Protein AF-A0A7W0EJK8-F1 (afdb_monomer)

Nearest PDB structures (foldseek):
  3qq6-assembly1_A  TM=8.916E-01  e=3.028E-03  Bacillus subtilis
  2czn-assembly1_A  TM=5.827E-01  e=3.445E-04  Pyrococcus furiosus
  8oxy-assembly1_A  TM=5.031E-01  e=5.846E-04  Homo sapiens
  1nug-assembly2_B  TM=5.896E-01  e=1.496E-03  Homo sapiens
  1zz7-assembly1_B-2  TM=3.421E-01  e=1.315E-02  Streptomyces wedmorensis

Solvent-accessible surface area (backbone atoms only — not comparable to full-atom values): 20692 Å² total; per-residue (Å²): 146,78,81,88,84,88,77,85,78,80,80,89,73,80,95,68,72,61,71,34,47,39,31,16,63,48,47,44,50,54,34,55,75,70,70,52,51,52,56,57,54,11,65,72,66,72,53,50,46,64,58,46,50,39,29,35,69,53,75,48,42,65,47,53,31,72,57,47,49,42,48,20,56,76,63,74,49,62,55,75,74,38,40,51,81,77,79,87,76,94,78,91,85,86,81,85,87,87,90,83,87,86,88,87,87,85,83,87,88,84,83,88,83,85,84,90,87,79,90,81,91,86,81,88,78,96,82,87,91,78,69,66,68,60,56,52,52,52,52,51,52,51,49,52,51,50,54,65,70,55,61,77,75,71,79,76,70,77,77,85,55,67,50,38,39,28,50,59,49,66,32,34,31,53,53,38,75,47,64,38,38,37,41,40,40,39,84,52,84,58,73,36,37,39,36,42,38,41,34,51,39,89,67,48,44,78,77,55,42,48,68,62,65,73,43,73,40,83,87,79,28,40,36,29,40,73,51,75,43,56,59,44,60,49,68,43,34,35,37,37,29,40,32,67,92,59,55,82,71,39,75,46,53,47,52,42,36,36,39,37,48,72,94,56,81,47,79,46,66,55,40,71,62,46,55,26,31,28,34,84,40,60,49,58,28,80,88,64,82,48,41,31,54,77,70,35,51,50,53,46,49,73,74,51,56,86,45,77,87,57,88,78,55,61,71,56,54,54,47,22,43,63,32,68,6,48,44,64,38,83,89,76,72,41,78,44,65,34,70,79,83,126

Mean predicted aligned error: 16.76 Å

Secondary structure (DSSP, 8-state):
---------------PPPEEEB-HHHHHHHHHHTT--HHHHHHHHTS-HHHHHHHHTTS--EEEHHHHHHHHHHTTS-GGGTB-----------------------------------------------SHHHHHHHHHHHHHHHHHH-PPPPP-PPP--EEEEEE--SEE-TT-EEEEEEEEEES-SSPEEEEEEEEPPTT-EEEEEESPPSEE-TTT-EEEEEEEE-SSEEEEEEEEEPPTTPPTT-EEE-EEEEEEEESEEEEEE-EE--EEEE-SS-TT-SS-SSS--HHHHHHHHHHHTT-TT----HHHHHHHHTTT-EEEETTTTEEEEPP---

Foldseek 3Di:
DDDDDDDPPPDPDDQFQDKFQFALCLLVVLCVVVVHQLCQLCVQLVHDSVLNVCCNVVVDRMDGVSSLVSSCVSSVHDSVSTGPPDDDDDDDDDDDDDDDDDDDDDDDDDDDDDDDDDDDDDDDDDDDPPDVVVVVVVVVVVVVVVVVVPPPPPPPPPPKDKAWEKDWFQEDAAFAKTKIKIKIATPDQAKKKKKKKKAWAPQKDWDAKVVGFPDQDNVRRITIDIDIDSDRMDMIMTMITHHNPDDFFDKIFMWIWMWIDDPDTDIGTYDYDGIHTHHLEHSLPRVRPQARESVSLVVCCVVCVVVPPDCNPNVVNVLRHSAPGWGQDNVVRDTGRHHDDD

Sequence (342 aa):
MVKTDNTPTTNIASGIVPMAKIDGGEIRKLREAKGLTQLYLATFIGVTTDTVSRWENRRYPAMKMENAEKLAEALEVELDAILDLEQGDDSVVTPQDGEVESLSQGDQDNKSIQPVGSDVLSRSHWRSFMPWLLVISACVAFGGIYLMFIKPVPPVAPPVSVVVERILPKHIPAGQIFPVLIRVSTSQQSSVSLIVRESIPSGCRVLNSEPSFVSADVESGVLKWISRTDKQEAIFAYLVKAPVKSIDGGQLIFSGGVTINQGDQVQVDIIGDDGLVIAPYHWADIDQNNMIDDEEILAVYDRYSVLVQLDFDRDLIDSIWTGDGYMWDKRTERYVVQKYKR

Structure (mmCIF, N/CA/C/O backbone):
data_AF-A0A7W0EJK8-F1
#
_entry.id   AF-A0A7W0EJK8-F1
#
loop_
_atom_site.group_PDB
_atom_site.id
_atom_site.type_symbol
_atom_site.label_atom_id
_atom_site.label_alt_id
_atom_site.label_comp_id
_atom_site.label_asym_id
_atom_site.label_entity_id
_atom_site.label_seq_id
_atom_site.pdbx_PDB_ins_code
_atom_site.Cartn_x
_atom_site.Cartn_y
_atom_site.Cartn_z
_atom_site.occupancy
_atom_site.B_iso_or_equiv
_atom_site.auth_seq_id
_atom_site.auth_comp_id
_atom_site.auth_asym_id
_atom_site.auth_atom_id
_atom_site.pdbx_PDB_model_num
ATOM 1 N N . MET A 1 1 ? 12.566 -49.768 -48.814 1.00 43.69 1 MET A N 1
ATOM 2 C CA . MET A 1 1 ? 12.281 -50.623 -47.643 1.00 43.69 1 MET A CA 1
ATOM 3 C C . MET A 1 1 ? 13.365 -50.390 -46.593 1.00 43.69 1 MET A C 1
ATOM 5 O O . MET A 1 1 ? 14.287 -51.182 -46.489 1.00 43.69 1 MET A O 1
ATOM 9 N N . VAL A 1 2 ? 13.284 -49.272 -45.867 1.00 36.41 2 VAL A N 1
ATOM 10 C CA . VAL A 1 2 ? 14.071 -48.979 -44.652 1.00 36.41 2 VAL A CA 1
ATOM 11 C C . VAL A 1 2 ? 13.119 -48.276 -43.676 1.00 36.41 2 VAL A C 1
ATOM 13 O O . VAL A 1 2 ? 12.145 -47.663 -44.115 1.00 36.41 2 VAL A O 1
ATOM 16 N N . LYS A 1 3 ? 13.338 -48.492 -42.378 1.00 32.97 3 LYS A N 1
ATOM 17 C CA . LYS A 1 3 ? 12.416 -48.201 -41.275 1.00 32.97 3 LYS A CA 1
ATOM 18 C C . LYS A 1 3 ? 12.203 -46.708 -40.995 1.00 32.97 3 LYS A C 1
ATOM 20 O O . LYS A 1 3 ? 13.074 -45.882 -41.233 1.00 32.97 3 LYS A O 1
ATOM 25 N N . THR A 1 4 ? 11.042 -46.438 -40.408 1.00 38.88 4 THR A N 1
ATOM 26 C CA . THR A 1 4 ? 10.725 -45.268 -39.581 1.00 38.88 4 THR A CA 1
ATOM 27 C C . THR A 1 4 ? 11.607 -45.193 -38.336 1.00 38.88 4 THR A C 1
ATOM 29 O O . THR A 1 4 ? 11.781 -46.225 -37.693 1.00 38.88 4 THR A O 1
ATOM 32 N N . ASP A 1 5 ? 11.967 -43.981 -37.919 1.00 29.70 5 ASP A N 1
ATOM 33 C CA . ASP A 1 5 ? 12.105 -43.616 -36.504 1.00 29.70 5 ASP A CA 1
ATOM 34 C C . ASP A 1 5 ? 11.453 -42.239 -36.306 1.00 29.70 5 ASP A C 1
ATOM 36 O O . ASP A 1 5 ? 12.001 -41.205 -36.683 1.00 29.70 5 ASP A O 1
ATOM 40 N N . ASN A 1 6 ? 10.228 -42.240 -35.769 1.00 32.06 6 ASN A N 1
ATOM 41 C CA . ASN A 1 6 ? 9.488 -41.029 -35.419 1.00 32.06 6 ASN A CA 1
ATOM 42 C C . ASN A 1 6 ? 9.717 -40.722 -33.935 1.00 32.06 6 ASN A C 1
ATOM 44 O O . ASN A 1 6 ? 8.913 -41.118 -33.091 1.00 32.06 6 ASN A O 1
ATOM 48 N N . THR A 1 7 ? 10.792 -40.009 -33.612 1.00 29.94 7 THR A N 1
ATOM 49 C CA . THR A 1 7 ? 10.970 -39.427 -32.276 1.00 29.94 7 THR A CA 1
ATOM 50 C C . THR A 1 7 ? 10.193 -38.107 -32.212 1.00 29.94 7 THR A C 1
ATOM 52 O O . THR A 1 7 ? 10.497 -37.204 -32.995 1.00 29.94 7 THR A O 1
ATOM 55 N N . PRO A 1 8 ? 9.189 -37.944 -31.330 1.00 32.84 8 PRO A N 1
ATOM 56 C CA . PRO A 1 8 ? 8.509 -36.666 -31.182 1.00 32.84 8 PRO A CA 1
ATOM 57 C C . PRO A 1 8 ? 9.420 -35.695 -30.423 1.00 32.84 8 PRO A C 1
ATOM 59 O O . PRO A 1 8 ? 9.541 -35.758 -29.202 1.00 32.84 8 PRO A O 1
ATOM 62 N N . THR A 1 9 ? 10.067 -34.783 -31.148 1.00 29.86 9 THR A N 1
ATOM 63 C CA . THR A 1 9 ? 10.779 -33.653 -30.543 1.00 29.86 9 THR A CA 1
ATOM 64 C C . THR A 1 9 ? 9.765 -32.742 -29.854 1.00 29.86 9 THR A C 1
ATOM 66 O O . THR A 1 9 ? 9.047 -31.992 -30.519 1.00 29.86 9 THR A O 1
ATOM 69 N N . THR A 1 10 ? 9.690 -32.805 -28.524 1.00 30.25 10 THR A N 1
ATOM 70 C CA . THR A 1 10 ? 8.839 -31.917 -27.724 1.00 30.25 10 THR A CA 1
ATOM 71 C C . THR A 1 10 ? 9.291 -30.469 -27.907 1.00 30.25 10 THR A C 1
ATOM 73 O O . THR A 1 10 ? 10.323 -30.052 -27.384 1.00 30.25 10 THR A O 1
ATOM 76 N N . ASN A 1 11 ? 8.514 -29.693 -28.666 1.00 31.56 11 ASN A N 1
ATOM 77 C CA . ASN A 1 11 ? 8.725 -28.258 -28.835 1.00 31.56 11 ASN A CA 1
ATOM 78 C C . ASN A 1 11 ? 8.478 -27.536 -27.502 1.00 31.56 11 ASN A C 1
ATOM 80 O O . ASN A 1 11 ? 7.329 -27.283 -27.144 1.00 31.56 11 ASN A O 1
ATOM 84 N N . ILE A 1 12 ? 9.543 -27.161 -26.790 1.00 34.44 12 ILE A N 1
ATOM 85 C CA . ILE A 1 12 ? 9.440 -26.265 -25.630 1.00 34.44 12 ILE A CA 1
ATOM 86 C C . ILE A 1 12 ? 9.372 -24.822 -26.138 1.00 34.44 12 ILE A C 1
ATOM 88 O O . ILE A 1 12 ? 10.384 -24.140 -26.294 1.00 34.44 12 ILE A O 1
ATOM 92 N N . ALA A 1 13 ? 8.148 -24.376 -26.411 1.00 35.66 13 ALA A N 1
ATOM 93 C CA . ALA A 1 13 ? 7.807 -22.975 -26.614 1.00 35.66 13 ALA A CA 1
ATOM 94 C C . ALA A 1 13 ? 7.194 -22.382 -25.332 1.00 35.66 13 ALA A C 1
ATOM 96 O O . ALA A 1 13 ? 6.586 -23.097 -24.541 1.00 35.66 13 ALA A O 1
ATOM 97 N N . SER A 1 14 ? 7.291 -21.056 -25.197 1.00 37.47 14 SER A N 1
ATOM 98 C CA . SER A 1 14 ? 6.812 -20.231 -24.073 1.00 37.47 14 SER A CA 1
ATOM 99 C C . SER A 1 14 ? 7.709 -20.212 -22.824 1.00 37.47 14 SER A C 1
ATOM 101 O O . SER A 1 14 ? 7.803 -21.171 -22.063 1.00 37.47 14 SER A O 1
ATOM 103 N N . GLY A 1 15 ? 8.359 -19.064 -22.603 1.00 44.09 15 GLY A N 1
ATOM 104 C CA . GLY A 1 15 ? 9.095 -18.738 -21.380 1.00 44.09 15 GLY A CA 1
ATOM 105 C C . GLY A 1 15 ? 8.157 -18.197 -20.304 1.00 44.09 15 GLY A C 1
ATOM 106 O O . GLY A 1 15 ? 8.135 -16.994 -20.055 1.00 44.09 15 GLY A O 1
ATOM 107 N N . ILE A 1 16 ? 7.359 -19.088 -19.720 1.00 49.12 16 ILE A N 1
ATOM 108 C CA . ILE A 1 16 ? 6.658 -18.858 -18.454 1.00 49.12 16 ILE A CA 1
ATOM 109 C C . ILE A 1 16 ? 7.624 -19.321 -17.360 1.00 49.12 16 ILE A C 1
ATOM 111 O O . ILE A 1 16 ? 8.108 -20.453 -17.436 1.00 49.12 16 ILE A O 1
ATOM 115 N N . VAL A 1 17 ? 7.938 -18.471 -16.378 1.00 59.03 17 VAL A N 1
ATOM 116 C CA . VAL A 1 17 ? 8.665 -18.928 -15.185 1.00 59.03 17 VAL A CA 1
ATOM 117 C C . VAL A 1 17 ? 7.704 -19.825 -14.402 1.00 59.03 17 VAL A C 1
ATOM 119 O O . VAL A 1 17 ? 6.615 -19.362 -14.056 1.00 59.03 17 VAL A O 1
ATOM 122 N N . PRO A 1 18 ? 8.030 -21.112 -14.186 1.00 76.31 18 PRO A N 1
ATOM 123 C CA . PRO A 1 18 ? 7.109 -22.025 -13.526 1.00 76.31 18 PRO A CA 1
ATOM 124 C C . PRO A 1 18 ? 6.835 -21.551 -12.094 1.00 76.31 18 PRO A C 1
ATOM 126 O O . PRO A 1 18 ? 7.754 -21.170 -11.368 1.00 76.31 18 PRO A O 1
ATOM 129 N N . MET A 1 19 ? 5.560 -21.570 -11.708 1.00 80.94 19 MET A N 1
ATOM 130 C CA . MET A 1 19 ? 5.075 -21.231 -10.368 1.00 80.94 19 MET A CA 1
ATOM 131 C C . MET A 1 19 ? 4.647 -22.502 -9.640 1.00 80.94 19 MET A C 1
ATOM 133 O O . MET A 1 19 ? 4.058 -23.395 -10.249 1.00 80.94 19 MET A O 1
ATOM 137 N N . ALA A 1 20 ? 4.902 -22.550 -8.337 1.00 83.88 20 ALA A N 1
ATOM 138 C CA . ALA A 1 20 ? 4.429 -23.598 -7.444 1.00 83.88 20 ALA A CA 1
ATOM 139 C C . ALA A 1 20 ? 3.315 -23.045 -6.548 1.00 83.88 20 ALA A C 1
ATOM 141 O O . ALA A 1 20 ? 3.517 -22.031 -5.874 1.00 83.88 20 ALA A O 1
ATOM 142 N N . LYS A 1 21 ? 2.159 -23.722 -6.518 1.00 89.00 21 LYS A N 1
ATOM 143 C CA . LYS A 1 21 ? 1.158 -23.539 -5.459 1.00 89.00 21 LYS A CA 1
ATOM 144 C C . LYS A 1 21 ? 1.516 -24.494 -4.321 1.00 89.00 21 LYS A C 1
ATOM 146 O O . LYS A 1 21 ? 1.625 -25.692 -4.567 1.00 89.00 21 LYS A O 1
ATOM 151 N N . ILE A 1 22 ? 1.730 -23.983 -3.115 1.00 91.31 22 ILE A N 1
ATOM 152 C CA . ILE A 1 22 ? 2.269 -24.738 -1.977 1.00 91.31 22 ILE A CA 1
ATOM 153 C C . ILE A 1 22 ? 1.238 -24.970 -0.872 1.00 91.31 22 ILE A C 1
ATOM 155 O O . ILE A 1 22 ? 0.462 -24.071 -0.539 1.00 91.31 22 ILE A O 1
ATOM 159 N N . ASP A 1 23 ? 1.300 -26.133 -0.216 1.00 92.31 23 ASP A N 1
ATOM 160 C CA . ASP A 1 23 ? 0.643 -26.319 1.078 1.00 92.31 23 ASP A CA 1
ATOM 161 C C . ASP A 1 23 ? 1.583 -25.906 2.220 1.00 92.31 23 ASP A C 1
ATOM 163 O O . ASP A 1 23 ? 2.358 -26.697 2.762 1.00 92.31 23 ASP A O 1
ATOM 167 N N . GLY A 1 24 ? 1.443 -24.652 2.656 1.00 91.56 24 GLY A N 1
ATOM 168 C CA . GLY A 1 24 ? 2.126 -24.123 3.840 1.00 91.56 24 GLY A CA 1
ATOM 169 C C . GLY A 1 24 ? 1.927 -24.948 5.119 1.00 91.56 24 GLY A C 1
ATOM 170 O O . GLY A 1 24 ? 2.835 -25.059 5.944 1.00 91.56 24 GLY A O 1
ATOM 171 N N . GLY A 1 25 ? 0.762 -25.577 5.273 1.00 92.50 25 GLY A N 1
ATOM 172 C CA . GLY A 1 25 ? 0.461 -26.444 6.406 1.00 92.50 25 GLY A CA 1
ATOM 173 C C . GLY A 1 25 ? 1.260 -27.746 6.374 1.00 92.50 25 GLY A C 1
ATOM 174 O O . GLY A 1 25 ? 1.666 -28.227 7.432 1.00 92.50 25 GLY A O 1
ATOM 175 N N . GLU A 1 26 ? 1.526 -28.300 5.190 1.00 94.31 26 GLU A N 1
ATOM 176 C CA . GLU A 1 26 ? 2.360 -29.498 5.037 1.00 94.31 26 GLU A CA 1
ATOM 177 C C . GLU A 1 26 ? 3.851 -29.162 5.156 1.00 94.31 26 GLU A C 1
ATOM 179 O O . GLU A 1 26 ? 4.557 -29.817 5.922 1.00 94.31 26 GLU A O 1
ATOM 184 N N . ILE A 1 27 ? 4.306 -28.061 4.541 1.00 94.81 27 ILE A N 1
ATOM 185 C CA . ILE A 1 27 ? 5.658 -27.499 4.739 1.00 94.81 27 ILE A CA 1
ATOM 186 C C . ILE A 1 27 ? 5.968 -27.357 6.234 1.00 94.81 27 ILE A C 1
ATOM 188 O O . ILE A 1 27 ? 7.014 -27.810 6.706 1.00 94.81 27 ILE A O 1
ATOM 192 N N . ARG A 1 28 ? 5.028 -26.793 7.004 1.00 95.75 28 ARG A N 1
ATOM 193 C CA . ARG A 1 28 ? 5.166 -26.640 8.452 1.00 95.75 28 ARG A CA 1
ATOM 194 C C . ARG A 1 28 ? 5.305 -27.981 9.176 1.00 95.75 28 ARG A C 1
ATOM 196 O O . ARG A 1 28 ? 6.201 -28.118 10.010 1.00 95.75 28 ARG A O 1
ATOM 203 N N . LYS A 1 29 ? 4.447 -28.964 8.871 1.00 96.00 29 LYS A N 1
ATOM 204 C CA . LYS A 1 29 ? 4.512 -30.310 9.474 1.00 96.00 29 LYS A CA 1
ATOM 205 C C . LYS A 1 29 ? 5.847 -30.987 9.177 1.00 96.00 29 LYS A C 1
ATOM 207 O O . LYS A 1 29 ? 6.472 -31.505 10.098 1.00 96.00 29 LYS A O 1
ATOM 212 N N . LEU A 1 30 ? 6.298 -30.952 7.923 1.00 96.12 30 LEU A N 1
ATOM 213 C CA . LEU A 1 30 ? 7.564 -31.544 7.486 1.00 96.12 30 LEU A CA 1
ATOM 214 C C . LEU A 1 30 ? 8.760 -30.884 8.184 1.00 96.12 30 LEU A C 1
ATOM 216 O O . LEU A 1 30 ? 9.622 -31.584 8.722 1.00 96.12 30 LEU A O 1
ATOM 220 N N . ARG A 1 31 ? 8.776 -29.545 8.266 1.00 96.94 31 ARG A N 1
ATOM 221 C CA . ARG A 1 31 ? 9.799 -28.789 9.004 1.00 96.94 31 ARG A CA 1
ATOM 222 C C . ARG A 1 31 ? 9.840 -29.197 10.481 1.00 96.94 31 ARG A C 1
ATOM 224 O O . ARG A 1 31 ? 10.915 -29.472 11.016 1.00 96.94 31 ARG A O 1
ATOM 231 N N . GLU A 1 32 ? 8.684 -29.229 11.146 1.00 96.75 32 GLU A N 1
ATOM 232 C CA . GLU A 1 32 ? 8.575 -29.551 12.576 1.00 96.75 32 GLU A CA 1
ATOM 233 C C . GLU A 1 32 ? 8.931 -31.018 12.864 1.00 96.75 32 GLU A C 1
ATOM 235 O O . GLU A 1 32 ? 9.652 -31.285 13.826 1.00 96.75 32 GLU A O 1
ATOM 240 N N . ALA A 1 33 ? 8.543 -31.956 11.993 1.00 96.06 33 ALA A N 1
ATOM 241 C CA . ALA A 1 33 ? 8.909 -33.370 12.090 1.00 96.06 33 ALA A CA 1
ATOM 242 C C . ALA A 1 33 ? 10.426 -33.612 11.972 1.00 96.06 33 ALA A C 1
ATOM 244 O O . ALA A 1 33 ? 10.952 -34.518 12.618 1.00 96.06 33 ALA A O 1
ATOM 245 N N . LYS A 1 34 ? 11.140 -32.784 11.195 1.00 95.38 34 LYS A N 1
ATOM 246 C CA . LYS A 1 34 ? 12.611 -32.810 11.091 1.00 95.38 34 LYS A CA 1
ATOM 247 C C . LYS A 1 34 ? 13.330 -31.964 12.151 1.00 95.38 34 LYS A C 1
ATOM 249 O O . LYS A 1 34 ? 14.557 -31.905 12.156 1.00 95.38 34 LYS A O 1
ATOM 254 N N . GLY A 1 35 ? 12.598 -31.316 13.063 1.00 95.06 35 GLY A N 1
ATOM 255 C CA . GLY A 1 35 ? 13.172 -30.459 14.107 1.00 95.06 35 GLY A CA 1
ATOM 256 C C . GLY A 1 35 ? 13.838 -29.182 13.577 1.00 95.06 35 GLY A C 1
ATOM 257 O O . GLY A 1 35 ? 14.640 -28.568 14.283 1.00 95.06 35 GLY A O 1
ATOM 258 N N . LEU A 1 36 ? 13.530 -28.780 12.341 1.00 94.69 36 LEU A N 1
ATOM 259 C CA . LEU A 1 36 ? 14.136 -27.623 11.690 1.00 94.69 36 LEU A CA 1
ATOM 260 C C . LEU A 1 36 ? 13.460 -26.320 12.147 1.00 94.69 36 LEU A C 1
ATOM 262 O O . LEU A 1 36 ? 12.246 -26.247 12.370 1.00 94.69 36 LEU A O 1
ATOM 266 N N . THR A 1 37 ? 14.246 -25.252 12.266 1.00 96.50 37 THR A N 1
ATOM 267 C CA . THR A 1 37 ? 13.723 -23.907 12.541 1.00 96.50 37 THR A CA 1
ATOM 268 C C . THR A 1 37 ? 13.363 -23.201 11.235 1.00 96.50 37 THR A C 1
ATOM 270 O O . THR A 1 37 ? 13.954 -23.473 10.191 1.00 96.50 37 THR A O 1
ATOM 273 N N . GLN A 1 38 ? 12.422 -22.252 11.283 1.00 95.62 38 GLN A N 1
ATOM 274 C CA . GLN A 1 38 ? 12.120 -21.397 10.123 1.00 95.62 38 GLN A CA 1
ATOM 275 C C . GLN A 1 38 ? 13.362 -20.614 9.663 1.00 95.62 38 GLN A C 1
ATOM 277 O O . GLN A 1 38 ? 13.553 -20.418 8.470 1.00 95.62 38 GLN A O 1
ATOM 282 N N . LEU A 1 39 ? 14.247 -20.236 10.599 1.00 92.88 39 LEU A N 1
ATOM 283 C CA . LEU A 1 39 ? 15.535 -19.596 10.306 1.00 92.88 39 LEU A CA 1
ATOM 284 C C . LEU A 1 39 ? 16.466 -20.496 9.491 1.00 92.88 39 LEU A C 1
ATOM 286 O O . LEU A 1 39 ? 17.098 -20.007 8.565 1.00 92.88 39 LEU A O 1
ATOM 290 N N . TYR A 1 40 ? 16.528 -21.795 9.792 1.00 93.44 40 TYR A N 1
ATOM 291 C CA . TYR A 1 40 ? 17.338 -22.728 9.011 1.00 93.44 40 TYR A CA 1
ATOM 292 C C . TYR A 1 40 ? 16.845 -22.830 7.560 1.00 93.44 40 TYR A C 1
ATOM 294 O O . TYR A 1 40 ? 17.645 -22.658 6.642 1.00 93.44 40 TYR A O 1
ATOM 302 N N . LEU A 1 41 ? 15.534 -23.027 7.354 1.00 92.00 41 LEU A N 1
ATOM 303 C CA . LEU A 1 41 ? 14.931 -23.044 6.013 1.00 92.00 41 LEU A CA 1
ATOM 304 C C . LEU A 1 41 ? 15.209 -21.735 5.263 1.00 92.00 41 LEU A C 1
ATOM 306 O O . LEU A 1 41 ? 15.709 -21.768 4.143 1.00 92.00 41 LEU A O 1
ATOM 310 N N . ALA A 1 42 ? 14.948 -20.595 5.907 1.00 89.62 42 ALA A N 1
ATOM 311 C CA . ALA A 1 42 ? 15.158 -19.263 5.349 1.00 89.62 42 ALA A CA 1
ATOM 312 C C . ALA A 1 42 ? 16.612 -19.046 4.889 1.00 89.62 42 ALA A C 1
ATOM 314 O O . ALA A 1 42 ? 16.851 -18.672 3.741 1.00 89.62 42 ALA A O 1
ATOM 315 N N . THR A 1 43 ? 17.591 -19.364 5.748 1.00 87.06 43 THR A N 1
ATOM 316 C CA . THR A 1 43 ? 19.021 -19.273 5.412 1.00 87.06 43 THR A CA 1
ATOM 317 C C . THR A 1 43 ? 19.422 -20.211 4.271 1.00 87.06 43 THR A C 1
ATOM 319 O O . THR A 1 43 ? 20.263 -19.828 3.463 1.00 87.06 43 THR A O 1
ATOM 322 N N . PHE A 1 44 ? 18.848 -21.416 4.189 1.00 88.81 44 PHE A N 1
ATOM 323 C CA . PHE A 1 44 ? 19.185 -22.388 3.144 1.00 88.81 44 PHE A CA 1
ATOM 324 C C . PHE A 1 44 ? 18.668 -21.962 1.763 1.00 88.81 44 PHE A C 1
ATOM 326 O O . PHE A 1 44 ? 19.413 -22.004 0.787 1.00 88.81 44 PHE A O 1
ATOM 333 N N . ILE A 1 45 ? 17.408 -21.524 1.680 1.00 89.19 45 ILE A N 1
ATOM 334 C CA . ILE A 1 45 ? 16.758 -21.168 0.406 1.00 89.19 45 ILE A CA 1
ATOM 335 C C . ILE A 1 45 ? 17.025 -19.717 -0.036 1.00 89.19 45 ILE A C 1
ATOM 337 O O . ILE A 1 45 ? 16.743 -19.374 -1.182 1.00 89.19 45 ILE A O 1
ATOM 341 N N . GLY A 1 46 ? 17.593 -18.882 0.843 1.00 83.81 46 GLY A N 1
ATOM 342 C CA . GLY A 1 46 ? 17.996 -17.505 0.538 1.00 83.81 46 GLY A CA 1
ATOM 343 C C . GLY A 1 46 ? 16.898 -16.451 0.723 1.00 83.81 46 GLY A C 1
ATOM 344 O O . GLY A 1 46 ? 16.889 -15.466 -0.006 1.00 83.81 46 GLY A O 1
ATOM 345 N N . VAL A 1 47 ? 15.984 -16.644 1.680 1.00 84.31 47 VAL A N 1
ATOM 346 C CA . VAL A 1 47 ? 14.895 -15.695 2.006 1.00 84.31 47 VAL A CA 1
ATOM 347 C C . VAL A 1 47 ? 14.900 -15.329 3.496 1.00 84.31 47 VAL A C 1
ATOM 349 O O . VAL A 1 47 ? 15.719 -15.833 4.266 1.00 84.31 47 VAL A O 1
ATOM 352 N N . THR A 1 48 ? 13.990 -14.460 3.942 1.00 84.56 48 THR A N 1
ATOM 353 C CA . THR A 1 48 ? 13.863 -14.106 5.366 1.00 84.56 48 THR A CA 1
ATOM 354 C C . THR A 1 48 ? 13.048 -15.125 6.171 1.00 84.56 48 THR A C 1
ATOM 356 O O . THR A 1 48 ? 12.241 -15.893 5.646 1.00 84.56 48 THR A O 1
ATOM 359 N N . THR A 1 49 ? 13.219 -15.122 7.498 1.00 88.56 49 THR A N 1
ATOM 360 C CA . THR A 1 49 ? 12.391 -15.928 8.418 1.00 88.56 49 THR A CA 1
ATOM 361 C C . THR A 1 49 ? 10.903 -15.617 8.312 1.00 88.56 49 THR A C 1
ATOM 363 O O . THR A 1 49 ? 10.075 -16.510 8.482 1.00 88.56 49 THR A O 1
ATOM 366 N N . ASP A 1 50 ? 10.566 -14.353 8.053 1.00 82.25 50 ASP A N 1
ATOM 367 C CA . ASP A 1 50 ? 9.183 -13.907 7.914 1.00 82.25 50 ASP A CA 1
ATOM 368 C C . ASP A 1 50 ? 8.545 -14.474 6.638 1.00 82.25 50 ASP A C 1
ATOM 370 O O . ASP A 1 50 ? 7.422 -14.971 6.691 1.00 82.25 50 ASP A O 1
ATOM 374 N N . THR A 1 51 ? 9.292 -14.541 5.529 1.00 85.88 51 THR A N 1
ATOM 375 C CA . THR A 1 51 ? 8.867 -15.220 4.295 1.00 85.88 51 THR A CA 1
ATOM 376 C C . THR A 1 51 ? 8.458 -16.676 4.547 1.00 85.88 51 THR A C 1
ATOM 378 O O . THR A 1 51 ? 7.330 -17.059 4.228 1.00 85.88 51 THR A O 1
ATOM 381 N N . VAL A 1 52 ? 9.307 -17.470 5.216 1.00 89.19 52 VAL A N 1
ATOM 382 C CA . VAL A 1 52 ? 8.989 -18.874 5.559 1.00 89.19 52 VAL A CA 1
ATOM 383 C C . VAL A 1 52 ? 7.765 -18.965 6.477 1.00 89.19 52 VAL A C 1
ATOM 385 O O . VAL A 1 52 ? 6.876 -19.786 6.252 1.00 89.19 52 VAL A O 1
ATOM 388 N N . SER A 1 53 ? 7.666 -18.088 7.481 1.00 89.19 53 SER A N 1
ATOM 389 C CA . SER A 1 53 ? 6.500 -18.020 8.371 1.00 89.19 53 SER A CA 1
ATOM 390 C C . SER A 1 53 ? 5.203 -17.706 7.615 1.00 89.19 53 SER A C 1
ATOM 392 O O . SER A 1 53 ? 4.158 -18.306 7.878 1.00 89.19 53 SER A O 1
ATOM 394 N N . ARG A 1 54 ? 5.238 -16.788 6.646 1.00 83.88 54 ARG A N 1
ATOM 395 C CA . ARG A 1 54 ? 4.069 -16.396 5.849 1.00 83.88 54 ARG A CA 1
ATOM 396 C C . ARG A 1 54 ? 3.592 -17.514 4.918 1.00 83.88 54 ARG A C 1
ATOM 398 O O . ARG A 1 54 ? 2.378 -17.718 4.818 1.00 83.88 54 ARG A O 1
ATOM 405 N N . TRP A 1 55 ? 4.518 -18.252 4.301 1.00 89.69 55 TRP A N 1
ATOM 406 C CA . TRP A 1 55 ? 4.208 -19.469 3.545 1.00 89.69 55 TRP A CA 1
ATOM 407 C C . TRP A 1 55 ? 3.559 -20.522 4.446 1.00 89.69 55 TRP A C 1
ATOM 409 O O . TRP A 1 55 ? 2.448 -20.957 4.158 1.00 89.69 55 TRP A O 1
ATOM 419 N N . GLU A 1 56 ? 4.176 -20.859 5.585 1.00 92.06 56 GLU A N 1
ATOM 420 C CA . GLU A 1 56 ? 3.660 -21.869 6.525 1.00 92.06 56 GLU A CA 1
ATOM 421 C C . GLU A 1 56 ? 2.263 -21.550 7.072 1.00 92.06 56 GLU A C 1
ATOM 423 O O . GLU A 1 56 ? 1.441 -22.442 7.278 1.00 92.06 56 GLU A O 1
ATOM 428 N N . ASN A 1 57 ? 1.962 -20.267 7.273 1.00 88.19 57 ASN A N 1
ATOM 429 C CA . ASN A 1 57 ? 0.647 -19.801 7.715 1.00 88.19 57 ASN A CA 1
ATOM 430 C C . ASN A 1 57 ? -0.363 -19.628 6.557 1.00 88.19 57 ASN A C 1
ATOM 432 O O . ASN A 1 57 ? -1.400 -18.995 6.752 1.00 88.19 57 ASN A O 1
ATOM 436 N N . ARG A 1 58 ? -0.064 -20.162 5.359 1.00 78.62 58 ARG A N 1
ATOM 437 C CA . ARG A 1 58 ? -0.892 -20.117 4.136 1.00 78.62 58 ARG A CA 1
ATOM 438 C C . ARG A 1 58 ? -1.339 -18.705 3.719 1.00 78.62 58 ARG A C 1
ATOM 440 O O . ARG A 1 58 ? -2.340 -18.558 3.024 1.00 78.62 58 ARG A O 1
ATOM 447 N N . ARG A 1 59 ? -0.601 -17.654 4.108 1.00 69.56 59 ARG A N 1
ATOM 448 C CA . ARG A 1 59 ? -0.916 -16.271 3.693 1.00 69.56 59 ARG A CA 1
ATOM 449 C C . ARG A 1 59 ? -0.607 -16.043 2.217 1.00 69.56 59 ARG A C 1
ATOM 451 O O . ARG A 1 59 ? -1.350 -15.329 1.555 1.00 69.56 59 ARG A O 1
ATOM 458 N N . TYR A 1 60 ? 0.447 -16.691 1.717 1.00 70.94 60 TYR A N 1
ATOM 459 C CA . TYR A 1 60 ? 0.884 -16.622 0.322 1.00 70.94 60 TYR A CA 1
ATOM 460 C C . TYR A 1 60 ? 1.188 -18.033 -0.183 1.00 70.94 60 TYR A C 1
ATOM 462 O O . TYR A 1 60 ? 2.294 -1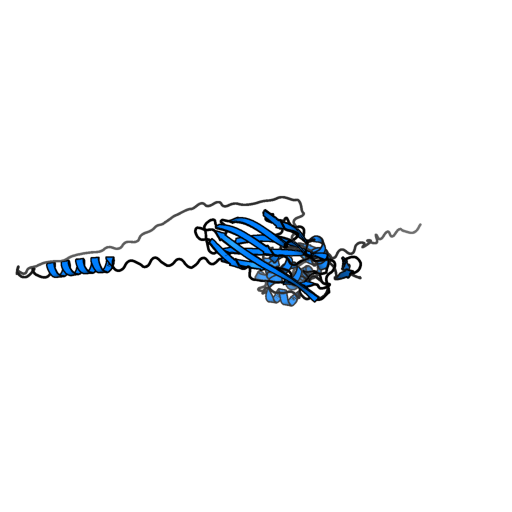8.528 0.019 1.00 70.94 60 TYR A O 1
ATOM 470 N N . PRO A 1 61 ? 0.201 -18.715 -0.788 1.00 79.44 61 PRO A N 1
ATOM 471 C CA . PRO A 1 61 ? 0.340 -20.098 -1.229 1.00 79.44 61 PRO A CA 1
ATOM 472 C C . PRO A 1 61 ? 1.009 -20.226 -2.606 1.00 79.44 61 PRO A C 1
ATOM 474 O O . PRO A 1 61 ? 0.923 -21.289 -3.201 1.00 79.44 61 PRO A O 1
ATOM 477 N N . ALA A 1 62 ? 1.634 -19.175 -3.144 1.00 80.31 62 ALA A N 1
ATOM 478 C CA . ALA A 1 62 ? 2.301 -19.191 -4.446 1.00 80.31 62 ALA A CA 1
ATOM 479 C C . ALA A 1 62 ? 3.748 -18.697 -4.321 1.00 80.31 62 ALA A C 1
ATOM 481 O O . ALA A 1 62 ? 4.006 -17.694 -3.655 1.00 80.31 62 ALA A O 1
ATOM 482 N N . MET A 1 63 ? 4.682 -19.392 -4.972 1.00 82.94 63 MET A N 1
ATOM 483 C CA . MET A 1 63 ? 6.105 -19.037 -5.003 1.00 82.94 63 MET A CA 1
ATOM 484 C C . MET A 1 63 ? 6.770 -19.457 -6.323 1.00 82.94 63 MET A C 1
ATOM 486 O O . MET A 1 63 ? 6.227 -20.268 -7.082 1.00 82.94 63 MET A O 1
ATOM 490 N N . LYS A 1 64 ? 7.975 -18.937 -6.589 1.00 84.69 64 LYS A N 1
ATOM 491 C CA . LYS A 1 64 ? 8.798 -19.350 -7.738 1.00 84.69 64 LYS A CA 1
ATOM 492 C C . LYS A 1 64 ? 9.130 -20.843 -7.634 1.00 84.6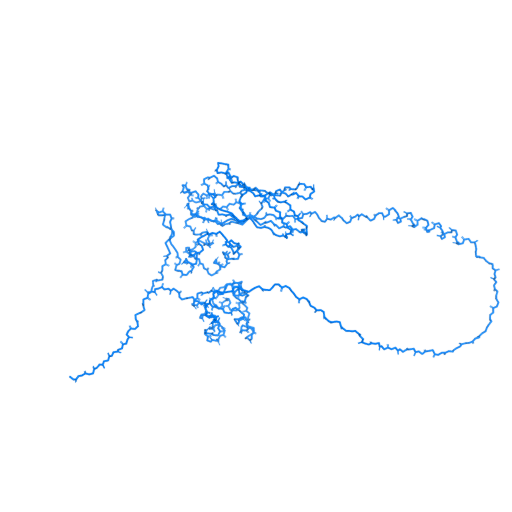9 64 LYS A C 1
ATOM 494 O O . LYS A 1 64 ? 9.533 -21.290 -6.562 1.00 84.69 64 LYS A O 1
ATOM 499 N N . MET A 1 65 ? 9.015 -21.605 -8.730 1.00 85.81 65 MET A N 1
ATOM 500 C CA . MET A 1 65 ? 9.296 -23.052 -8.711 1.00 85.81 65 MET A CA 1
ATOM 501 C C . MET A 1 65 ? 10.708 -23.362 -8.208 1.00 85.81 65 MET A C 1
ATOM 503 O O . MET A 1 65 ? 10.862 -24.254 -7.392 1.00 85.81 65 MET A O 1
ATOM 507 N N . GLU A 1 66 ? 11.712 -22.571 -8.597 1.00 85.75 66 GLU A N 1
ATOM 508 C CA . GLU A 1 66 ? 13.090 -22.713 -8.103 1.00 85.75 66 GLU A CA 1
ATOM 509 C C . GLU A 1 66 ? 13.168 -22.636 -6.564 1.00 85.75 66 GLU A C 1
ATOM 511 O O . GLU A 1 66 ? 13.921 -23.370 -5.928 1.00 85.75 66 GLU A O 1
ATOM 516 N N . ASN A 1 67 ? 12.361 -21.775 -5.937 1.00 87.25 67 ASN A N 1
ATOM 517 C CA . ASN A 1 67 ? 12.326 -21.654 -4.481 1.00 87.25 67 ASN A CA 1
ATOM 518 C C . ASN A 1 67 ? 11.532 -22.809 -3.842 1.00 87.25 67 ASN A C 1
ATOM 520 O O . ASN A 1 67 ? 11.877 -23.230 -2.741 1.00 87.25 67 ASN A O 1
ATOM 524 N N . ALA A 1 68 ? 10.523 -23.362 -4.527 1.00 91.25 68 ALA A N 1
ATOM 525 C CA . ALA A 1 68 ? 9.827 -24.576 -4.092 1.00 91.25 68 ALA A CA 1
ATOM 526 C C . ALA A 1 68 ? 10.721 -25.826 -4.207 1.00 91.25 68 ALA A C 1
ATOM 528 O O . ALA A 1 68 ? 10.751 -26.642 -3.291 1.00 91.25 68 ALA A O 1
ATOM 529 N N . GLU A 1 69 ? 11.517 -25.943 -5.272 1.00 91.50 69 GLU A N 1
ATOM 530 C CA . GLU A 1 69 ? 12.532 -26.988 -5.451 1.00 91.50 69 GLU A CA 1
ATOM 531 C C . GLU A 1 69 ? 13.573 -26.938 -4.321 1.00 91.50 69 GLU A C 1
ATOM 533 O O . GLU A 1 69 ? 13.779 -27.943 -3.639 1.00 91.50 69 GLU A O 1
ATOM 538 N N . LYS A 1 70 ? 14.144 -25.757 -4.029 1.00 91.25 70 LYS A N 1
ATOM 539 C CA . LYS A 1 70 ? 15.055 -25.559 -2.882 1.00 91.25 70 LYS A CA 1
ATOM 540 C C . LYS A 1 70 ? 14.394 -25.865 -1.535 1.00 91.25 70 LYS A C 1
ATOM 542 O O . LYS A 1 70 ? 15.062 -26.336 -0.618 1.00 91.25 70 LYS A O 1
ATOM 547 N N . LEU A 1 71 ? 13.098 -25.581 -1.384 1.00 93.12 71 LEU A N 1
ATOM 548 C CA . LEU A 1 71 ? 12.347 -25.864 -0.159 1.00 93.12 71 LEU A CA 1
ATOM 549 C C . LEU A 1 71 ? 12.112 -27.371 0.026 1.00 93.12 71 LEU A C 1
ATOM 551 O O . LEU A 1 71 ? 12.281 -27.876 1.134 1.00 93.12 71 LEU A O 1
ATOM 555 N N . ALA A 1 72 ? 11.784 -28.092 -1.048 1.00 94.38 72 ALA A N 1
ATOM 556 C CA . ALA A 1 72 ? 11.677 -29.549 -1.050 1.00 94.38 72 ALA A CA 1
ATOM 557 C C . ALA A 1 72 ? 13.038 -30.217 -0.772 1.00 94.38 72 ALA A C 1
ATOM 559 O O . ALA A 1 72 ? 13.110 -31.143 0.035 1.00 94.38 72 ALA A O 1
ATOM 560 N N . GLU A 1 73 ? 14.127 -29.688 -1.346 1.00 93.50 73 GLU A N 1
ATOM 561 C CA . GLU A 1 73 ? 15.505 -30.103 -1.052 1.00 93.50 73 GLU A CA 1
ATOM 562 C C . GLU A 1 73 ? 15.864 -29.879 0.428 1.00 93.50 73 GLU A C 1
ATOM 564 O O . GLU A 1 73 ? 16.301 -30.815 1.098 1.00 93.50 73 GLU A O 1
ATOM 569 N N . ALA A 1 74 ? 15.606 -28.684 0.975 1.00 92.81 74 ALA A N 1
ATOM 570 C CA . ALA A 1 74 ? 15.849 -28.350 2.385 1.00 92.81 74 ALA A CA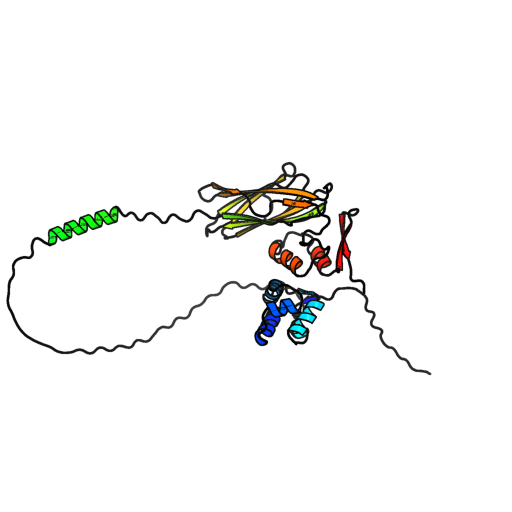 1
ATOM 571 C C . ALA A 1 74 ? 15.047 -29.225 3.364 1.00 92.81 74 ALA A C 1
ATOM 573 O O . ALA A 1 74 ? 15.482 -29.484 4.489 1.00 92.81 74 ALA A O 1
ATOM 574 N N . LEU A 1 75 ? 13.859 -29.662 2.943 1.00 94.75 75 LEU A N 1
ATOM 575 C CA . LEU A 1 75 ? 12.999 -30.585 3.677 1.00 94.75 75 LEU A CA 1
ATOM 576 C C . LEU A 1 75 ? 13.304 -32.058 3.370 1.00 94.75 75 LEU A C 1
ATOM 578 O O . LEU A 1 75 ? 12.687 -32.921 3.987 1.00 94.75 75 LEU A O 1
ATOM 582 N N . GLU A 1 76 ? 14.249 -32.364 2.476 1.00 94.12 76 GLU A N 1
ATOM 583 C CA . GLU A 1 76 ? 14.576 -33.691 1.927 1.00 94.12 76 GLU A CA 1
ATOM 584 C C . GLU A 1 76 ? 13.310 -34.520 1.596 1.00 94.12 76 GLU A C 1
ATOM 586 O O . GLU A 1 76 ? 13.118 -35.634 2.097 1.00 94.12 76 GLU A O 1
ATOM 591 N N . VAL A 1 77 ? 12.412 -33.934 0.799 1.00 94.94 77 VAL A N 1
ATOM 592 C CA . VAL A 1 77 ? 11.193 -34.562 0.258 1.00 94.94 77 VAL A CA 1
ATOM 593 C C . VAL A 1 77 ? 11.105 -34.356 -1.255 1.00 94.94 77 VAL A C 1
ATOM 595 O O . VAL A 1 77 ? 11.789 -33.506 -1.819 1.00 94.94 77 VAL A O 1
ATOM 598 N N . GLU A 1 78 ? 10.247 -35.123 -1.926 1.00 94.38 78 GLU A N 1
ATOM 599 C CA . GLU A 1 78 ? 9.884 -34.834 -3.317 1.00 94.38 78 GLU A CA 1
ATOM 600 C C . GLU A 1 78 ? 9.000 -33.579 -3.386 1.00 94.38 78 GLU A C 1
ATOM 602 O O . GLU A 1 78 ? 8.195 -33.329 -2.489 1.00 94.38 78 GLU A O 1
ATOM 607 N N . LEU A 1 79 ? 9.141 -32.799 -4.462 1.00 91.50 79 LEU A N 1
ATOM 608 C CA . LEU A 1 79 ? 8.422 -31.535 -4.665 1.00 91.50 79 LEU A CA 1
ATOM 609 C C . LEU A 1 79 ? 6.899 -31.694 -4.515 1.00 91.50 79 LEU A C 1
ATOM 611 O O . LEU A 1 79 ? 6.263 -30.894 -3.834 1.00 91.50 79 LEU A O 1
ATOM 615 N N . ASP A 1 80 ? 6.331 -32.766 -5.068 1.00 90.56 80 ASP A N 1
ATOM 616 C CA . ASP A 1 80 ? 4.897 -33.075 -5.007 1.00 90.56 80 ASP A CA 1
ATOM 617 C C . ASP A 1 80 ? 4.353 -33.174 -3.567 1.00 90.56 80 ASP A C 1
ATOM 619 O O . ASP A 1 80 ? 3.162 -32.960 -3.352 1.00 90.56 80 ASP A O 1
ATOM 623 N N . ALA A 1 81 ? 5.203 -33.443 -2.565 1.00 90.12 81 ALA A N 1
ATOM 624 C CA . ALA A 1 81 ? 4.807 -33.514 -1.156 1.00 90.12 81 ALA A CA 1
ATOM 625 C C . ALA A 1 81 ? 4.577 -32.139 -0.496 1.00 90.12 81 ALA A C 1
ATOM 627 O O . ALA A 1 81 ? 4.011 -32.084 0.594 1.00 90.12 81 ALA A O 1
ATOM 628 N N . ILE A 1 82 ? 5.017 -31.041 -1.124 1.00 91.44 82 ILE A N 1
ATOM 629 C CA . ILE A 1 82 ? 4.784 -29.665 -0.648 1.00 91.44 82 ILE A CA 1
ATOM 630 C C . ILE A 1 82 ? 3.841 -28.860 -1.554 1.00 91.44 82 ILE A C 1
ATOM 632 O O . ILE A 1 82 ? 3.514 -27.717 -1.225 1.00 91.44 82 ILE A O 1
ATOM 636 N N . LEU A 1 83 ? 3.406 -29.428 -2.683 1.00 90.94 83 LEU A N 1
ATOM 637 C CA . LEU A 1 83 ? 2.474 -28.781 -3.603 1.00 90.94 83 LEU A CA 1
ATOM 638 C C . LEU A 1 83 ? 1.019 -28.951 -3.148 1.00 90.94 83 LEU A C 1
ATOM 640 O O . LEU A 1 83 ? 0.597 -30.013 -2.698 1.00 90.94 83 LEU A O 1
ATOM 644 N N . ASP A 1 84 ? 0.230 -27.898 -3.330 1.00 86.19 84 ASP A N 1
ATOM 645 C CA . ASP A 1 84 ? -1.220 -27.936 -3.160 1.00 86.19 84 ASP A CA 1
ATOM 646 C C . ASP A 1 84 ? -1.861 -28.463 -4.457 1.00 86.19 84 ASP A C 1
ATOM 648 O O . ASP A 1 84 ? -2.076 -27.724 -5.423 1.00 86.19 84 ASP A O 1
ATOM 652 N N . LEU A 1 85 ? -2.085 -29.781 -4.486 1.00 67.25 85 LEU A N 1
ATOM 653 C CA . LEU A 1 85 ? -2.509 -30.547 -5.664 1.00 67.25 85 LEU A CA 1
ATOM 654 C C . LEU A 1 85 ? -4.029 -30.525 -5.934 1.00 67.25 85 LEU A C 1
ATOM 656 O O . LEU A 1 85 ? -4.492 -31.237 -6.832 1.00 67.25 85 LEU A O 1
ATOM 660 N N . GLU A 1 86 ? -4.822 -29.729 -5.208 1.00 55.41 86 GLU A N 1
ATOM 661 C CA . GLU A 1 86 ? -6.254 -29.596 -5.503 1.00 55.41 86 GLU A CA 1
ATOM 662 C C . GLU A 1 86 ? -6.482 -28.777 -6.791 1.00 55.41 86 GLU A C 1
ATOM 664 O O . GLU A 1 86 ? -6.207 -27.576 -6.873 1.00 55.41 86 GLU A O 1
ATOM 669 N N . GLN A 1 87 ? -6.976 -29.465 -7.829 1.00 41.03 87 GLN A N 1
ATOM 670 C CA . GLN A 1 87 ? -7.298 -28.887 -9.137 1.00 41.03 87 GLN 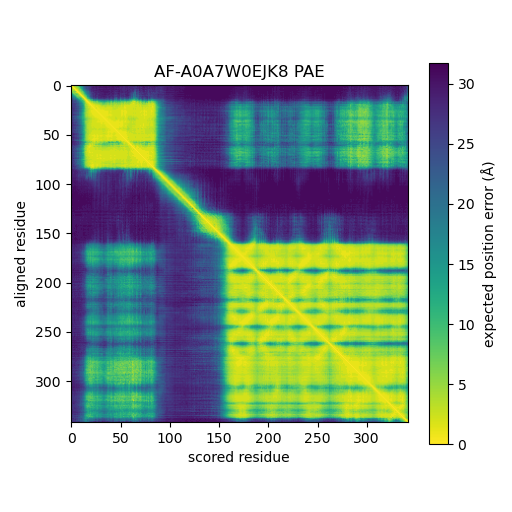A CA 1
ATOM 671 C C . GLN A 1 87 ? -8.512 -27.952 -9.037 1.00 41.03 87 GLN A C 1
ATOM 673 O O . GLN A 1 87 ? -9.482 -28.253 -8.346 1.00 41.03 87 GLN A O 1
ATOM 678 N N . GLY A 1 88 ? -8.451 -26.816 -9.733 1.00 36.16 88 GLY A N 1
ATOM 679 C CA . GLY A 1 88 ? -9.369 -25.702 -9.498 1.00 36.16 88 GLY A CA 1
ATOM 680 C C . GLY A 1 88 ? -10.794 -25.880 -10.031 1.00 36.16 88 GLY A C 1
ATOM 681 O O . GLY A 1 88 ? -10.996 -26.294 -11.171 1.00 36.16 88 GLY A O 1
ATOM 682 N N . ASP A 1 89 ? -11.748 -25.422 -9.222 1.00 31.16 89 ASP A N 1
ATOM 683 C CA . ASP A 1 89 ? -12.951 -24.696 -9.644 1.00 31.16 89 ASP A CA 1
ATOM 684 C C . ASP A 1 89 ? -13.321 -23.691 -8.529 1.00 31.16 89 ASP A C 1
ATOM 686 O O . ASP A 1 89 ? -12.923 -23.869 -7.373 1.00 31.16 89 ASP A O 1
ATOM 690 N N . ASP A 1 90 ? -14.045 -22.623 -8.856 1.00 39.09 90 ASP A N 1
ATOM 691 C CA . ASP A 1 90 ? -14.485 -21.609 -7.887 1.00 39.09 90 ASP A CA 1
ATOM 692 C C . ASP A 1 90 ? -15.543 -22.182 -6.925 1.00 39.09 90 ASP A C 1
ATOM 694 O O . ASP A 1 90 ? -16.600 -22.621 -7.381 1.00 39.09 90 ASP A O 1
ATOM 698 N N . SER A 1 91 ? -15.348 -22.080 -5.598 1.00 33.25 91 SER A N 1
ATOM 699 C CA . SER A 1 91 ? -16.465 -21.944 -4.634 1.00 33.25 91 SER A CA 1
ATOM 700 C C . SER A 1 91 ? -16.071 -21.585 -3.193 1.00 33.25 91 SER A C 1
ATOM 702 O O . SER A 1 91 ? -15.389 -22.313 -2.480 1.00 33.25 91 SER A O 1
ATOM 704 N N . VAL A 1 92 ? -16.654 -20.472 -2.751 1.00 36.06 92 VAL A N 1
ATOM 705 C CA . VAL A 1 92 ? -16.844 -19.982 -1.376 1.00 36.06 92 VAL A CA 1
ATOM 706 C C . VAL A 1 92 ? -17.246 -21.065 -0.357 1.00 36.06 92 VAL A C 1
ATOM 708 O O . VAL A 1 92 ? -18.256 -21.734 -0.564 1.00 36.06 92 VAL A O 1
ATOM 711 N N . VAL A 1 93 ? -16.614 -21.081 0.830 1.00 29.39 93 VAL A N 1
ATOM 712 C CA . VAL A 1 93 ? -17.270 -21.501 2.094 1.00 29.39 93 VAL A CA 1
ATOM 713 C C . VAL A 1 93 ? -16.832 -20.626 3.280 1.00 29.39 93 VAL A C 1
ATOM 715 O O . VAL A 1 93 ? -15.649 -20.487 3.576 1.00 29.39 93 VAL A O 1
ATOM 718 N N . THR A 1 94 ? -17.816 -20.085 4.002 1.00 31.72 94 THR A N 1
ATOM 719 C CA . THR A 1 94 ? -17.695 -19.479 5.342 1.00 31.72 94 THR A CA 1
ATOM 720 C C . THR A 1 94 ? -18.184 -20.467 6.408 1.00 31.72 94 THR A C 1
ATOM 722 O O . THR A 1 94 ? -19.158 -21.177 6.163 1.00 31.72 94 THR A O 1
ATOM 725 N N . PRO A 1 95 ? -17.584 -20.471 7.608 1.00 30.73 95 PRO A N 1
ATOM 726 C CA . PRO A 1 95 ? -18.358 -20.554 8.861 1.00 30.73 95 PRO A CA 1
ATOM 727 C C . PRO A 1 95 ? -17.840 -19.504 9.871 1.00 30.73 95 PRO A C 1
ATOM 729 O O . PRO A 1 95 ? -16.635 -19.395 10.067 1.00 30.73 95 PRO A O 1
ATOM 732 N N . GLN A 1 96 ? -18.617 -18.580 10.448 1.00 29.78 96 GLN A N 1
ATOM 733 C CA . GLN A 1 96 ? -19.855 -18.692 11.245 1.00 29.78 96 GLN A CA 1
ATOM 734 C C . GLN A 1 96 ? -19.770 -19.629 12.459 1.00 29.78 96 GLN A C 1
ATOM 736 O O . GLN A 1 96 ? -19.446 -20.808 12.345 1.00 29.78 96 GLN A O 1
ATOM 741 N N . ASP A 1 97 ? -20.077 -19.039 13.616 1.00 29.11 97 ASP A N 1
ATOM 742 C CA . ASP A 1 97 ? -19.945 -19.584 14.967 1.00 29.11 97 ASP A CA 1
ATOM 743 C C . ASP A 1 97 ? -21.002 -20.652 15.310 1.00 29.11 97 ASP A C 1
ATOM 745 O O . ASP A 1 97 ? -22.074 -20.713 14.705 1.00 29.11 97 ASP A O 1
ATOM 749 N N . GLY A 1 98 ? -20.723 -21.478 16.326 1.00 28.47 98 GLY A N 1
ATOM 750 C CA . GLY A 1 98 ? -21.612 -22.569 16.749 1.00 28.47 98 GLY A CA 1
ATOM 751 C C . GLY A 1 98 ? -21.205 -23.215 18.075 1.00 28.47 98 GLY A C 1
ATOM 752 O O . GLY A 1 98 ? -20.604 -24.284 18.103 1.00 28.47 98 GLY A O 1
ATOM 753 N N . GLU A 1 99 ? -21.537 -22.545 19.174 1.00 29.17 99 GLU A N 1
ATOM 754 C CA . GLU A 1 99 ? -21.338 -22.960 20.568 1.00 29.17 99 GLU A CA 1
ATOM 755 C C . GLU A 1 99 ? -22.312 -24.076 21.010 1.00 29.17 99 GLU A C 1
ATOM 757 O O . GLU A 1 99 ? -23.511 -23.968 20.760 1.00 29.17 99 GLU A O 1
ATOM 762 N N . VAL A 1 100 ? -21.834 -25.097 21.744 1.00 30.98 100 VAL A N 1
ATOM 763 C CA . VAL A 1 100 ? -22.643 -25.770 22.787 1.00 30.98 100 VAL A CA 1
ATOM 764 C C . VAL A 1 100 ? -21.798 -26.412 23.893 1.00 30.98 100 VAL A C 1
ATOM 766 O O . VAL A 1 100 ? -20.743 -26.998 23.657 1.00 30.98 100 VAL A O 1
ATOM 769 N N . GLU A 1 101 ? -22.318 -26.309 25.114 1.00 30.23 101 GLU A N 1
ATOM 770 C CA . GLU A 1 101 ? -21.748 -26.783 26.378 1.00 30.23 101 GLU A CA 1
ATOM 771 C C . GLU A 1 101 ? -21.827 -28.312 26.569 1.00 30.23 101 GLU A C 1
ATOM 773 O O . GLU A 1 101 ? -22.713 -28.981 26.039 1.00 30.23 101 GLU A O 1
ATOM 778 N N . SER A 1 102 ? -21.031 -28.846 27.506 1.00 29.47 102 SER A N 1
ATOM 779 C CA . SER A 1 102 ? -21.600 -29.764 28.511 1.00 29.47 102 SER A CA 1
ATOM 780 C C . SER A 1 102 ? -20.825 -29.732 29.836 1.00 29.47 102 SER A C 1
ATOM 782 O O . SER A 1 102 ? -19.608 -29.894 29.886 1.00 29.47 102 SER A O 1
ATOM 784 N N . LEU A 1 103 ? -21.564 -29.509 30.923 1.00 27.47 103 LEU A N 1
ATOM 785 C CA . LEU A 1 103 ? -21.099 -29.574 32.310 1.00 27.47 103 LEU A CA 1
ATOM 786 C C . LEU A 1 103 ? -21.030 -31.028 32.798 1.00 27.47 103 LEU A C 1
ATOM 788 O O . LEU A 1 103 ? -21.909 -31.823 32.471 1.00 27.47 103 LEU A O 1
ATOM 792 N N . SER A 1 104 ? -20.114 -31.329 33.724 1.00 29.20 104 SER A N 1
ATOM 793 C CA . SER A 1 104 ? -20.455 -32.189 34.869 1.00 29.20 104 SER A CA 1
ATOM 794 C C . SER A 1 104 ? -19.498 -31.985 36.047 1.00 29.20 104 SER A C 1
ATOM 796 O O . SER A 1 104 ? -18.309 -31.730 35.858 1.00 29.20 104 SER A O 1
ATOM 798 N N . GLN A 1 105 ? -20.026 -32.079 37.269 1.00 31.58 105 GLN A N 1
ATOM 799 C CA . GLN A 1 105 ? -19.329 -31.780 38.522 1.00 31.58 105 GLN A CA 1
ATOM 800 C C . GLN A 1 105 ? -19.757 -32.772 39.616 1.00 31.58 105 GLN A C 1
ATOM 802 O O . GLN A 1 105 ? -20.943 -33.055 39.765 1.00 31.58 105 GLN A O 1
ATOM 807 N N . GLY A 1 106 ? -18.792 -33.265 40.395 1.00 23.53 106 GLY A N 1
ATOM 808 C CA . GLY A 1 106 ? -18.966 -34.228 41.494 1.00 23.53 106 GLY A CA 1
ATOM 809 C C . GLY A 1 106 ? -17.705 -35.097 41.605 1.00 23.53 106 GLY A C 1
ATOM 810 O O . GLY A 1 106 ? -17.157 -35.493 40.586 1.00 23.53 106 GLY A O 1
ATOM 811 N N . ASP A 1 107 ? -17.141 -35.369 42.778 1.00 30.44 107 ASP A N 1
ATOM 812 C CA . ASP A 1 107 ? -17.865 -35.732 43.995 1.00 30.44 107 ASP A CA 1
ATOM 813 C C . ASP A 1 107 ? -17.228 -35.181 45.290 1.00 30.44 107 ASP A C 1
ATOM 815 O O . ASP A 1 107 ? -16.140 -34.601 45.287 1.00 30.44 107 ASP A O 1
ATOM 819 N N . GLN A 1 108 ? -17.942 -35.343 46.402 1.00 30.59 108 GLN A N 1
ATOM 820 C CA . GLN A 1 108 ? -17.512 -34.950 47.745 1.00 30.59 108 GLN A CA 1
ATOM 821 C C . GLN A 1 108 ? -16.708 -36.066 48.420 1.00 30.59 108 GLN A C 1
ATOM 823 O O . GLN A 1 108 ? -16.943 -37.241 48.158 1.00 30.59 108 GLN A O 1
ATOM 828 N N . ASP A 1 109 ? -15.878 -35.718 49.408 1.00 28.14 109 ASP A N 1
ATOM 829 C CA . ASP A 1 109 ? -15.616 -36.663 50.494 1.00 28.14 109 ASP A CA 1
ATOM 830 C C . ASP A 1 109 ? -15.558 -35.960 51.857 1.00 28.14 109 ASP A C 1
ATOM 832 O O . ASP A 1 109 ? -14.968 -34.889 52.025 1.00 28.14 109 ASP A O 1
ATOM 836 N N . ASN A 1 110 ? -16.256 -36.543 52.828 1.00 30.94 110 ASN A N 1
ATOM 837 C CA . ASN A 1 110 ? -16.601 -35.943 54.115 1.00 30.94 110 ASN A CA 1
ATOM 838 C C . ASN A 1 110 ? -16.077 -36.831 55.242 1.00 30.94 110 ASN A C 1
ATOM 840 O O . ASN A 1 110 ? -16.329 -38.036 55.252 1.00 30.94 110 ASN A O 1
ATOM 844 N N . LYS A 1 111 ? -15.430 -36.242 56.254 1.00 31.78 111 LYS A N 1
ATOM 845 C CA . LYS A 1 111 ? -15.140 -36.970 57.493 1.00 31.78 111 LYS A CA 1
ATOM 846 C C . LYS A 1 111 ? -15.342 -36.133 58.749 1.00 31.78 111 LYS A C 1
ATOM 848 O O . LYS A 1 111 ? -14.420 -35.538 59.302 1.00 31.78 111 LYS A O 1
ATOM 853 N N . SER A 1 112 ? -16.577 -36.162 59.231 1.00 35.59 112 SER A N 1
ATOM 854 C CA . SER A 1 112 ? -16.916 -35.895 60.625 1.00 35.59 112 SER A CA 1
ATOM 855 C C . SER A 1 112 ? -16.281 -36.930 61.569 1.00 35.59 112 SER A C 1
ATOM 857 O O . SER A 1 112 ? -16.053 -38.068 61.168 1.00 35.59 112 SER A O 1
ATOM 859 N N . ILE A 1 113 ? -16.034 -36.534 62.827 1.00 31.11 113 ILE A N 1
ATOM 860 C CA . ILE A 1 113 ? -16.182 -37.337 64.063 1.00 31.11 113 ILE A CA 1
ATOM 861 C C . ILE A 1 113 ? -16.005 -36.395 65.280 1.00 31.11 113 ILE A C 1
ATOM 863 O O . ILE A 1 113 ? -14.962 -35.783 65.481 1.00 31.11 113 ILE A O 1
ATOM 867 N N . GLN A 1 114 ? -17.069 -36.275 66.076 1.00 39.47 114 GLN A N 1
ATOM 868 C CA . GLN A 1 114 ? -17.088 -35.910 67.510 1.00 39.47 114 GLN A CA 1
ATOM 869 C C . GLN A 1 114 ? -16.992 -37.234 68.327 1.00 39.47 114 GLN A C 1
ATOM 871 O O . GLN A 1 114 ? -17.256 -38.258 67.684 1.00 39.47 114 GLN A O 1
ATOM 876 N N . PRO A 1 115 ? -16.735 -37.318 69.672 1.00 47.81 115 PRO A N 1
ATOM 877 C CA . PRO A 1 115 ? -17.507 -36.574 70.704 1.00 47.81 115 PRO A CA 1
ATOM 878 C C . PRO A 1 115 ? -16.954 -36.469 72.171 1.00 47.81 115 PRO A C 1
ATOM 880 O O . PRO A 1 115 ? -15.865 -36.942 72.460 1.00 47.81 115 PRO A O 1
ATOM 883 N N . VAL A 1 116 ? -17.794 -35.924 73.088 1.00 28.78 116 VAL A N 1
ATOM 884 C CA . VAL A 1 116 ? -17.789 -35.993 74.594 1.00 28.78 116 VAL A CA 1
ATOM 885 C C . VAL A 1 116 ? -16.527 -35.447 75.317 1.00 28.78 116 VAL A C 1
ATOM 887 O O . VAL A 1 116 ? -15.416 -35.771 74.937 1.00 28.78 116 VAL A O 1
ATOM 890 N N . GLY A 1 117 ? -16.541 -34.643 76.395 1.00 30.67 117 GLY A N 1
ATOM 891 C CA . GLY A 1 117 ? -17.539 -34.057 77.325 1.00 30.67 117 GLY A CA 1
ATOM 892 C C . GLY A 1 117 ? -16.777 -33.123 78.316 1.00 30.67 117 GLY A C 1
ATOM 893 O O . GLY A 1 117 ? -15.659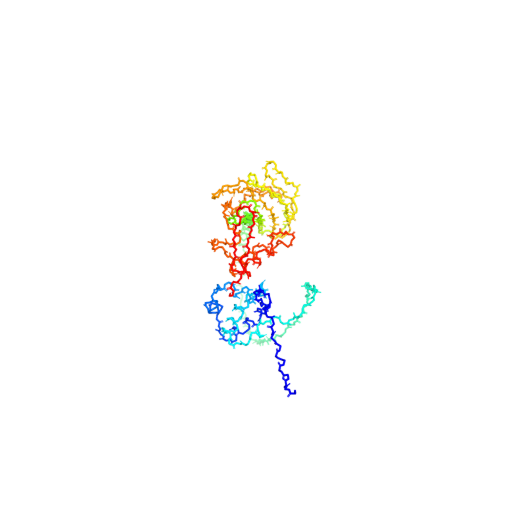 -32.732 77.993 1.00 30.67 117 GLY A O 1
ATOM 894 N N . SER A 1 118 ? -17.202 -32.740 79.532 1.00 35.03 118 SER A N 1
ATOM 895 C CA . SER A 1 118 ? -18.502 -32.712 80.245 1.00 35.03 118 SER A CA 1
ATOM 896 C C . SER A 1 118 ? -18.289 -32.129 81.671 1.00 35.03 118 SER A C 1
ATOM 898 O O . SER A 1 118 ? -17.400 -32.631 82.352 1.00 35.03 118 SER A O 1
ATOM 900 N N . ASP A 1 119 ? -19.133 -31.184 82.136 1.00 31.08 119 ASP A N 1
ATOM 901 C CA . ASP A 1 119 ? -19.299 -30.724 83.550 1.00 31.08 119 ASP A CA 1
ATOM 902 C C . ASP A 1 119 ? -18.078 -30.022 84.251 1.00 31.08 119 ASP A C 1
ATOM 904 O O . ASP A 1 119 ? -16.931 -30.297 83.932 1.00 31.08 119 ASP A O 1
ATOM 908 N N . VAL A 1 120 ? -18.174 -29.074 85.214 1.00 36.56 120 VAL A N 1
ATOM 909 C CA . VAL A 1 120 ? -19.300 -28.437 85.942 1.00 36.56 120 VAL A CA 1
ATOM 910 C C . VAL A 1 120 ? -18.865 -27.109 86.648 1.00 36.56 120 VAL A C 1
ATOM 912 O O . VAL A 1 120 ? -17.711 -26.980 87.032 1.00 36.56 120 VAL A O 1
ATOM 915 N N . LEU A 1 121 ? -19.808 -26.170 86.886 1.00 32.94 121 LEU A N 1
ATOM 916 C CA . LEU A 1 121 ? -19.811 -25.017 87.846 1.00 32.94 121 LEU A CA 1
ATOM 917 C C . LEU A 1 121 ? -18.627 -24.003 87.934 1.00 32.94 121 LEU A C 1
ATOM 919 O O . LEU A 1 121 ? -17.543 -24.347 88.383 1.00 32.94 121 LEU A O 1
ATOM 923 N N . SER A 1 122 ? -18.922 -22.687 87.832 1.00 32.53 122 SER A N 1
ATOM 924 C CA . SER A 1 122 ? -18.926 -21.771 89.010 1.00 32.53 122 SER A CA 1
ATOM 925 C C . SER A 1 122 ? -19.400 -20.320 88.727 1.00 32.53 122 SER A C 1
ATOM 927 O O . SER A 1 122 ? -19.105 -19.708 87.710 1.00 32.53 122 SER A O 1
ATOM 929 N N . ARG A 1 123 ? -20.137 -19.797 89.713 1.00 34.19 123 ARG A N 1
ATOM 930 C CA . ARG A 1 123 ? -20.762 -18.478 89.968 1.00 34.19 123 ARG A CA 1
ATOM 931 C C . ARG A 1 123 ? -20.076 -17.167 89.498 1.00 34.19 123 ARG A C 1
ATOM 933 O O . ARG A 1 123 ? -18.933 -16.933 89.852 1.00 34.19 123 ARG A O 1
ATOM 940 N N . SER A 1 124 ? -20.931 -16.228 89.038 1.00 36.81 124 SER A N 1
ATOM 941 C CA . SER A 1 124 ? -21.028 -14.788 89.439 1.00 36.81 124 SER A CA 1
ATOM 942 C C . SER A 1 124 ? -19.831 -13.844 89.124 1.00 36.81 124 SER A C 1
ATOM 944 O O . SER A 1 124 ? -18.685 -14.199 89.323 1.00 36.81 124 SER A O 1
ATOM 946 N N . HIS A 1 125 ? -19.979 -12.588 88.674 1.00 35.22 125 HIS A N 1
ATOM 947 C CA . HIS A 1 125 ? -20.997 -11.583 89.010 1.00 35.22 125 HIS A CA 1
ATOM 948 C C . HIS A 1 125 ? -21.437 -10.689 87.837 1.00 35.22 125 HIS A C 1
ATOM 950 O O . HIS A 1 125 ? -20.640 -10.155 87.072 1.00 35.22 125 HIS A O 1
ATOM 956 N N . TRP A 1 126 ? -22.734 -10.387 87.828 1.00 45.06 126 TRP A N 1
ATOM 957 C CA . TRP A 1 126 ? -23.347 -9.281 87.096 1.00 45.06 126 TRP A CA 1
ATOM 958 C C . TRP A 1 126 ? -22.943 -7.932 87.719 1.00 45.06 126 TRP A C 1
ATOM 960 O O . TRP A 1 126 ? -23.498 -7.569 88.756 1.00 45.06 126 TRP A O 1
ATOM 970 N N . ARG A 1 127 ? -22.010 -7.186 87.099 1.00 47.78 127 ARG A N 1
ATOM 971 C CA . ARG A 1 127 ? -21.905 -5.699 87.115 1.00 47.78 127 ARG A CA 1
ATOM 972 C C . ARG A 1 127 ? -20.606 -5.201 86.463 1.00 47.78 127 ARG A C 1
ATOM 974 O O . ARG A 1 127 ? -19.549 -5.310 87.075 1.00 47.78 127 ARG A O 1
ATOM 981 N N . SER A 1 128 ? -20.730 -4.596 85.274 1.00 51.34 128 SER A N 1
ATOM 982 C CA . SER A 1 128 ? -19.960 -3.436 84.741 1.00 51.34 128 SER A CA 1
ATOM 983 C C . SER A 1 128 ? -19.982 -3.403 83.201 1.00 51.34 128 SER A C 1
ATOM 985 O O . SER A 1 128 ? -18.945 -3.348 82.553 1.00 51.34 128 SER A O 1
ATOM 987 N N . PHE A 1 129 ? -21.176 -3.437 82.596 1.00 48.69 129 PHE A N 1
ATOM 988 C CA . PHE A 1 129 ? -21.359 -3.422 81.134 1.00 48.69 129 PHE A CA 1
ATOM 989 C C . PHE A 1 129 ? -22.079 -2.148 80.654 1.00 48.69 129 PHE A C 1
ATOM 991 O O . PHE A 1 129 ? -23.079 -2.207 79.949 1.00 48.69 129 PHE A O 1
ATOM 998 N N . MET A 1 130 ? -21.593 -0.971 81.069 1.00 49.09 130 MET A N 1
ATOM 999 C CA . MET A 1 130 ? -22.070 0.319 80.545 1.00 49.09 130 MET A CA 1
ATOM 1000 C C . MET A 1 130 ? -21.019 1.420 80.779 1.00 49.09 130 MET A C 1
ATOM 1002 O O . MET A 1 130 ? -21.072 2.127 81.783 1.00 49.09 130 MET A O 1
ATOM 1006 N N . PRO A 1 131 ? -19.989 1.496 79.912 1.00 49.50 131 PRO A N 1
ATOM 1007 C CA . PRO A 1 131 ? -19.973 2.643 78.990 1.00 49.50 131 PRO A CA 1
ATOM 1008 C C . PRO A 1 131 ? -19.516 2.323 77.548 1.00 49.50 131 PRO A C 1
ATOM 1010 O O . PRO A 1 131 ? -19.505 3.211 76.699 1.00 49.50 131 PRO A O 1
ATOM 1013 N N . TRP A 1 132 ? -19.160 1.072 77.232 1.00 47.81 132 TRP A N 1
ATOM 1014 C CA . TRP A 1 132 ? -18.541 0.713 75.941 1.00 47.81 132 TRP A CA 1
ATOM 1015 C C . TRP A 1 132 ? -19.465 0.816 74.710 1.00 47.81 132 TRP A C 1
ATOM 1017 O O . TRP A 1 132 ? -18.979 1.017 73.600 1.00 47.81 132 TRP A O 1
ATOM 1027 N N . LEU A 1 133 ? -20.790 0.755 74.884 1.00 52.66 133 LEU A N 1
ATOM 1028 C CA . LEU A 1 133 ? -21.750 0.863 73.772 1.00 52.66 133 LEU A CA 1
ATOM 1029 C C . LEU A 1 133 ? -21.805 2.264 73.132 1.00 52.66 133 LEU A C 1
ATOM 1031 O O . LEU A 1 133 ? -22.028 2.374 71.927 1.00 52.66 133 LEU A O 1
ATOM 1035 N N . LEU A 1 134 ? -21.559 3.333 73.900 1.00 54.69 134 LEU A N 1
ATOM 1036 C CA . LEU A 1 134 ? -21.563 4.702 73.365 1.00 54.69 134 LEU A CA 1
ATOM 1037 C C . LEU A 1 134 ? -20.301 5.012 72.549 1.00 54.69 134 LEU A C 1
ATOM 1039 O O . LEU A 1 134 ? -20.390 5.692 71.530 1.00 54.69 134 LEU A O 1
ATOM 1043 N N . VAL A 1 135 ? -19.147 4.466 72.948 1.00 59.44 135 VAL A N 1
ATOM 1044 C CA . VAL A 1 135 ? -17.887 4.618 72.199 1.00 59.44 135 VAL A CA 1
ATOM 1045 C C . VAL A 1 135 ? -17.975 3.896 70.852 1.00 59.44 135 VAL A C 1
ATOM 1047 O O . VAL A 1 135 ? -17.637 4.480 69.828 1.00 59.44 135 VAL A O 1
ATOM 1050 N N . ILE A 1 136 ? -18.518 2.673 70.827 1.00 60.38 136 ILE A N 1
ATOM 1051 C CA . ILE A 1 136 ? -18.727 1.919 69.581 1.00 60.38 136 ILE A CA 1
ATOM 1052 C C . ILE A 1 136 ? -19.697 2.663 68.648 1.00 60.38 136 ILE A C 1
ATOM 1054 O O . ILE A 1 136 ? -19.400 2.810 67.466 1.00 60.38 136 ILE A O 1
ATOM 1058 N N . SER A 1 137 ? -20.805 3.203 69.170 1.00 63.25 137 SER A N 1
ATOM 1059 C CA . SER A 1 137 ? -21.746 4.020 68.383 1.00 63.25 137 SER A CA 1
ATOM 1060 C C . SER A 1 137 ? -21.078 5.260 67.768 1.00 63.25 137 SER A C 1
ATOM 1062 O O . SER A 1 137 ? -21.240 5.528 66.576 1.00 63.25 137 SER A O 1
ATOM 1064 N N . ALA A 1 138 ? -20.249 5.973 68.540 1.00 63.78 138 ALA A N 1
ATOM 1065 C CA . ALA A 1 138 ? -19.497 7.124 68.045 1.00 63.78 138 ALA A CA 1
ATOM 1066 C C . ALA A 1 138 ? -18.474 6.734 66.962 1.00 63.78 138 ALA A C 1
ATOM 1068 O O . ALA A 1 138 ? -18.379 7.418 65.945 1.00 63.78 138 ALA A O 1
ATOM 1069 N N . CYS A 1 139 ? -17.756 5.617 67.130 1.00 66.12 139 CYS A N 1
ATOM 1070 C CA . CYS A 1 139 ? -16.821 5.100 66.128 1.00 66.12 139 CYS A CA 1
ATOM 1071 C C . CYS A 1 139 ? -17.521 4.634 64.841 1.00 66.12 139 CYS A C 1
ATOM 1073 O O . CYS A 1 139 ? -16.994 4.869 63.758 1.00 66.12 139 CYS A O 1
ATOM 1075 N N . VAL A 1 140 ? -18.710 4.027 64.930 1.00 69.12 140 VAL A N 1
ATOM 1076 C CA . VAL A 1 140 ? -19.511 3.645 63.752 1.00 69.12 140 VAL A CA 1
ATOM 1077 C C . VAL A 1 140 ? -20.035 4.885 63.022 1.00 69.12 140 VAL A C 1
ATOM 1079 O O . VAL A 1 140 ? -19.961 4.938 61.796 1.00 69.12 140 VAL A O 1
ATOM 1082 N N . ALA A 1 141 ? -20.484 5.917 63.744 1.00 68.69 141 ALA A N 1
ATOM 1083 C CA . ALA A 1 141 ? -20.888 7.186 63.139 1.00 68.69 141 ALA A CA 1
ATOM 1084 C C . ALA A 1 141 ? -19.708 7.905 62.454 1.00 68.69 141 ALA A C 1
ATOM 1086 O O . ALA A 1 141 ? -19.832 8.331 61.307 1.00 68.69 141 ALA A O 1
ATOM 1087 N N . PHE A 1 142 ? -18.542 7.984 63.108 1.00 63.72 142 PHE A N 1
ATOM 1088 C CA . PHE A 1 142 ? -17.335 8.571 62.513 1.00 63.72 142 PHE A CA 1
ATOM 1089 C C . PHE A 1 142 ? -16.812 7.759 61.323 1.00 63.72 142 PHE A C 1
ATOM 1091 O O . PHE A 1 142 ? -16.429 8.347 60.317 1.00 63.72 142 PHE A O 1
ATOM 1098 N N . GLY A 1 143 ? -16.835 6.425 61.402 1.00 71.56 143 GLY A N 1
ATOM 1099 C CA . GLY A 1 143 ? -16.463 5.536 60.300 1.00 71.56 143 GLY A CA 1
ATOM 1100 C C . GLY A 1 143 ? -17.413 5.652 59.107 1.00 71.56 143 GLY A C 1
ATOM 1101 O O . GLY A 1 143 ? -16.956 5.717 57.970 1.00 71.56 143 GLY A O 1
ATOM 1102 N N . GLY A 1 144 ? -18.721 5.769 59.357 1.00 70.06 144 GLY A N 1
ATOM 1103 C CA . GLY A 1 144 ? -19.726 6.026 58.325 1.00 70.06 144 GLY A CA 1
ATOM 1104 C C . GLY A 1 144 ? -19.527 7.379 57.639 1.00 70.06 144 GLY A C 1
ATOM 1105 O O . GLY A 1 144 ? -19.536 7.445 56.414 1.00 70.06 144 GLY A O 1
ATOM 1106 N N . ILE A 1 145 ? -19.264 8.442 58.406 1.00 68.69 145 ILE A N 1
ATOM 1107 C CA . ILE A 1 145 ? -18.941 9.772 57.862 1.00 68.69 145 ILE A CA 1
ATOM 1108 C C . ILE A 1 145 ? -17.627 9.729 57.067 1.00 68.69 145 ILE A C 1
ATOM 1110 O O . ILE A 1 145 ? -17.574 10.245 55.954 1.00 68.69 145 ILE A O 1
ATOM 1114 N N . TYR A 1 146 ? -16.586 9.071 57.582 1.00 71.12 146 TYR A N 1
ATOM 1115 C CA . TYR A 1 146 ? -15.300 8.913 56.898 1.00 71.12 146 TYR A CA 1
ATOM 1116 C C . TYR A 1 146 ? -15.445 8.164 55.562 1.00 71.12 146 TYR A C 1
ATOM 1118 O O . TYR A 1 146 ? -14.952 8.640 54.543 1.00 71.12 146 TYR A O 1
ATOM 1126 N N . LEU A 1 147 ? -16.214 7.070 55.529 1.00 65.38 147 LEU A N 1
ATOM 1127 C CA . LEU A 1 147 ? -16.568 6.360 54.293 1.00 65.38 147 LEU A CA 1
ATOM 1128 C C . LEU A 1 147 ? -17.412 7.216 53.335 1.00 65.38 147 LEU A C 1
ATOM 1130 O O . LEU A 1 147 ? -17.279 7.078 52.125 1.00 65.38 147 LEU A O 1
ATOM 1134 N N . MET A 1 148 ? -18.237 8.135 53.845 1.00 67.06 148 MET A N 1
ATOM 1135 C CA . MET A 1 148 ? -19.009 9.068 53.016 1.00 67.06 148 MET A CA 1
ATOM 1136 C C . MET A 1 148 ? -18.147 10.193 52.408 1.00 67.06 148 MET A C 1
ATOM 1138 O O . MET A 1 148 ? -18.495 10.735 51.356 1.00 67.06 148 MET A O 1
ATOM 1142 N N . PHE A 1 149 ? -17.019 10.532 53.045 1.00 65.19 149 PHE A N 1
ATOM 1143 C CA . PHE A 1 149 ? -16.019 11.474 52.526 1.00 65.19 149 PHE A CA 1
ATOM 1144 C C . PHE A 1 149 ? -14.962 10.813 51.629 1.00 65.19 149 PHE A C 1
ATOM 1146 O O . PHE A 1 149 ? -14.450 11.480 50.729 1.00 65.19 149 PHE A O 1
ATOM 1153 N N . ILE A 1 150 ? -14.703 9.508 51.773 1.00 69.69 150 ILE A N 1
ATOM 1154 C CA . ILE A 1 150 ? -14.039 8.704 50.735 1.00 69.69 150 ILE A CA 1
ATOM 1155 C C . ILE A 1 150 ? -15.066 8.405 49.636 1.00 69.69 150 ILE A C 1
ATOM 1157 O O . ILE A 1 150 ? -15.498 7.272 49.426 1.00 69.69 150 ILE A O 1
ATOM 1161 N N . LYS A 1 151 ? -15.445 9.441 48.880 1.00 62.72 151 LYS A N 1
ATOM 1162 C CA . LYS A 1 151 ? -15.986 9.198 47.543 1.00 62.72 151 LYS A CA 1
ATOM 1163 C C . LYS A 1 151 ? -14.882 8.495 46.754 1.00 62.72 151 LYS A C 1
ATOM 1165 O O . LYS A 1 151 ? -13.796 9.075 46.654 1.00 62.72 151 LYS A O 1
ATOM 1170 N N . PRO A 1 152 ? -15.107 7.290 46.198 1.00 65.06 152 PRO A N 1
ATOM 1171 C CA . PRO A 1 152 ? -14.159 6.742 45.247 1.00 65.06 152 PRO A CA 1
ATOM 1172 C C . PRO A 1 152 ? -14.042 7.764 44.119 1.00 65.06 152 PRO A C 1
ATOM 1174 O O . PRO A 1 152 ? -15.046 8.127 43.501 1.00 65.06 152 PRO A O 1
ATOM 1177 N N . VAL A 1 153 ? -12.828 8.271 43.895 1.00 65.81 153 VAL A N 1
ATOM 1178 C CA . VAL A 1 153 ? -12.529 9.010 42.669 1.00 65.81 153 VAL A CA 1
ATOM 1179 C C . VAL A 1 153 ? -12.929 8.056 41.545 1.00 65.81 153 VAL A C 1
ATOM 1181 O O . VAL A 1 153 ? -12.411 6.933 41.537 1.00 65.81 153 VAL A O 1
ATOM 1184 N N . PRO A 1 154 ? -13.895 8.414 40.675 1.00 66.00 154 PRO A N 1
ATOM 1185 C CA . PRO A 1 154 ? -14.274 7.523 39.591 1.00 66.00 154 PRO A CA 1
ATOM 1186 C C . PRO A 1 154 ? -12.994 7.203 38.817 1.00 66.00 154 PRO A C 1
ATOM 1188 O O . PRO A 1 154 ? -12.197 8.127 38.613 1.00 66.00 154 PRO A O 1
ATOM 1191 N N . PRO A 1 155 ? -12.746 5.933 38.446 1.00 65.25 155 PRO A N 1
ATOM 1192 C CA . PRO A 1 155 ? -11.559 5.599 37.679 1.00 65.25 155 PRO A CA 1
ATOM 1193 C C . PRO A 1 155 ? -11.556 6.510 36.458 1.00 65.25 155 PRO A C 1
ATOM 1195 O O . PRO A 1 155 ? -12.500 6.484 35.666 1.00 65.25 155 PRO A O 1
ATOM 1198 N N . VAL A 1 156 ? -10.544 7.378 36.369 1.00 61.47 156 VAL A N 1
ATOM 1199 C CA . VAL A 1 156 ? -10.377 8.262 35.220 1.00 61.47 156 VAL A CA 1
ATOM 1200 C C . VAL A 1 156 ? -10.198 7.322 34.045 1.00 61.47 156 VAL A C 1
ATOM 1202 O O . VAL A 1 156 ? -9.170 6.649 33.951 1.00 61.47 156 VAL A O 1
ATOM 1205 N N . ALA A 1 157 ? -11.240 7.203 33.219 1.00 58.84 157 ALA A N 1
ATOM 1206 C CA . ALA A 1 157 ? -11.180 6.375 32.031 1.00 58.84 157 ALA A CA 1
ATOM 1207 C C . ALA A 1 157 ? -9.947 6.828 31.238 1.00 58.84 157 ALA A C 1
ATOM 1209 O O . ALA A 1 157 ? -9.742 8.043 31.111 1.00 58.84 157 ALA A O 1
ATOM 1210 N N . PRO A 1 158 ? -9.091 5.897 30.778 1.00 57.84 158 PR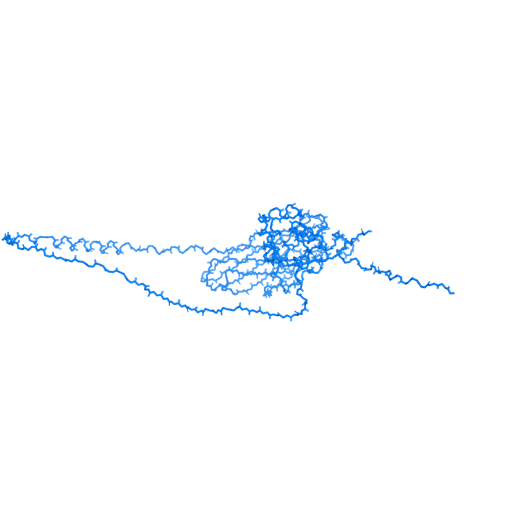O A N 1
ATOM 1211 C CA . PRO A 1 158 ? -7.901 6.280 30.039 1.00 57.84 158 PRO A CA 1
ATOM 1212 C C . PRO A 1 158 ? -8.326 7.177 28.869 1.00 57.84 158 PRO A C 1
ATOM 1214 O O . PRO A 1 158 ? -9.346 6.885 28.232 1.00 57.84 158 PRO A O 1
ATOM 1217 N N . PRO A 1 159 ? -7.607 8.286 28.611 1.00 60.09 159 PRO A N 1
ATOM 1218 C CA . PR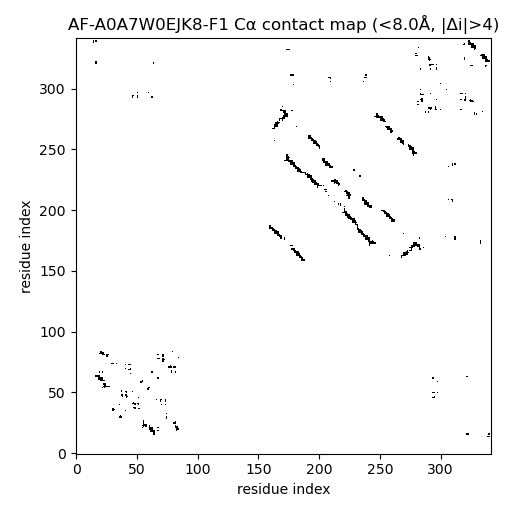O A 1 159 ? -7.961 9.183 27.524 1.00 60.09 159 PRO A CA 1
ATOM 1219 C C . PRO A 1 159 ? -8.017 8.383 26.228 1.00 60.09 159 PRO A C 1
ATOM 1221 O O . PRO A 1 159 ? -7.181 7.507 25.998 1.00 60.09 159 PRO A O 1
ATOM 1224 N N . VAL A 1 160 ? -9.026 8.677 25.410 1.00 61.22 160 VAL A N 1
ATOM 1225 C CA . VAL A 1 160 ? -9.320 7.928 24.190 1.00 61.22 160 VAL A CA 1
ATOM 1226 C C . VAL A 1 160 ? -8.097 7.933 23.279 1.00 61.22 160 VAL A C 1
ATOM 1228 O O . VAL A 1 160 ? -7.800 8.936 22.632 1.00 61.22 160 VAL A O 1
ATOM 1231 N N . SER A 1 161 ? -7.386 6.810 23.222 1.00 74.25 161 SER A N 1
ATOM 1232 C CA . SER A 1 161 ? -6.274 6.639 22.299 1.00 74.25 161 SER A CA 1
ATOM 1233 C C . SER A 1 161 ? -6.825 6.256 20.932 1.00 74.25 161 SER A C 1
ATOM 1235 O O . SER A 1 161 ? -7.150 5.095 20.676 1.00 74.25 161 SER A O 1
ATOM 1237 N N . VAL A 1 162 ? -6.938 7.256 20.057 1.00 84.88 162 VAL A N 1
ATOM 1238 C CA . VAL A 1 162 ? -7.038 7.018 18.617 1.00 84.88 162 VAL A CA 1
ATOM 1239 C C . VAL A 1 162 ? -5.696 7.334 17.986 1.00 84.88 162 VAL A C 1
ATOM 1241 O O . VAL A 1 162 ? -5.145 8.414 18.187 1.00 84.88 162 VAL A O 1
ATOM 1244 N N . VAL A 1 163 ? -5.184 6.374 17.229 1.00 90.62 163 VAL A N 1
ATOM 1245 C CA . VAL A 1 163 ? -3.987 6.520 16.405 1.00 90.62 163 VAL A CA 1
ATOM 1246 C C . VAL A 1 163 ? -4.446 6.535 14.956 1.00 90.62 163 VAL A C 1
ATOM 1248 O O . VAL A 1 163 ? -5.241 5.683 14.556 1.00 90.62 163 VAL A O 1
ATOM 1251 N N . VAL A 1 164 ? -3.970 7.508 14.180 1.00 94.25 164 VAL A N 1
ATOM 1252 C CA . VAL A 1 164 ? -4.229 7.565 12.742 1.00 94.25 164 VAL A CA 1
ATOM 1253 C C . VAL A 1 164 ? -2.911 7.560 11.994 1.00 94.25 164 VAL A C 1
ATOM 1255 O O . VAL A 1 164 ? -2.155 8.522 12.066 1.00 94.25 164 VAL A O 1
ATOM 1258 N N . GLU A 1 165 ? -2.657 6.476 11.278 1.00 95.56 165 GLU A N 1
ATOM 1259 C CA . GLU A 1 165 ? -1.428 6.244 10.531 1.00 95.56 165 GLU A CA 1
ATOM 1260 C C . GLU A 1 165 ? -1.722 6.260 9.030 1.00 95.56 165 GLU A C 1
ATOM 1262 O O . GLU A 1 165 ? -2.656 5.601 8.568 1.00 95.56 165 GLU A O 1
ATOM 1267 N N . ARG A 1 166 ? -0.919 6.988 8.255 1.00 96.56 166 ARG A N 1
ATOM 1268 C CA . ARG A 1 166 ? -0.872 6.868 6.801 1.00 96.56 166 ARG A CA 1
ATOM 1269 C C . ARG A 1 166 ? 0.314 6.014 6.386 1.00 96.56 166 ARG A C 1
ATOM 1271 O O . ARG A 1 166 ? 1.428 6.199 6.867 1.00 96.56 166 ARG A O 1
ATOM 1278 N N . ILE A 1 167 ? 0.038 5.115 5.450 1.00 94.81 167 ILE A N 1
ATOM 1279 C CA . ILE A 1 167 ? 0.997 4.222 4.811 1.00 94.81 167 ILE A CA 1
ATOM 1280 C C . ILE A 1 167 ? 0.992 4.571 3.324 1.00 94.81 167 ILE A C 1
ATOM 1282 O O . ILE A 1 167 ? -0.069 4.536 2.688 1.00 94.81 167 ILE A O 1
ATOM 1286 N N . LEU A 1 168 ? 2.155 4.914 2.770 1.00 94.75 168 LEU A N 1
ATOM 1287 C CA . LEU A 1 168 ? 2.310 5.186 1.338 1.00 94.75 168 LEU A CA 1
ATOM 1288 C C . LEU A 1 168 ? 3.687 4.718 0.816 1.00 94.75 168 LEU A C 1
ATOM 1290 O O . LEU A 1 168 ? 4.642 4.640 1.586 1.00 94.75 168 LEU A O 1
ATOM 1294 N N . PRO A 1 169 ? 3.833 4.372 -0.476 1.00 95.88 169 PRO A N 1
ATOM 1295 C CA . PRO A 1 169 ? 5.117 3.930 -1.015 1.00 95.88 169 PRO A CA 1
ATOM 1296 C C . PRO A 1 169 ? 6.182 5.028 -0.998 1.00 95.88 169 PRO A C 1
ATOM 1298 O O . PRO A 1 169 ? 5.883 6.187 -1.256 1.00 95.88 169 PRO A O 1
ATOM 1301 N N . LYS A 1 170 ? 7.451 4.666 -0.782 1.00 95.69 170 LYS A N 1
ATOM 1302 C CA . LYS A 1 170 ? 8.560 5.634 -0.653 1.00 95.69 170 LYS A CA 1
ATOM 1303 C C . LYS A 1 170 ? 8.873 6.406 -1.939 1.00 95.69 170 LYS A C 1
ATOM 1305 O O . LYS A 1 170 ? 9.449 7.496 -1.881 1.00 95.69 170 LYS A O 1
ATOM 1310 N N . HIS A 1 171 ? 8.504 5.861 -3.096 1.00 96.94 171 HIS A N 1
ATOM 1311 C CA . HIS A 1 171 ? 8.754 6.464 -4.402 1.00 96.94 171 HIS A CA 1
ATOM 1312 C C . HIS A 1 171 ? 7.767 6.000 -5.474 1.00 96.94 171 HIS A C 1
ATOM 1314 O O . HIS A 1 171 ? 7.070 5.002 -5.310 1.00 96.94 171 HIS A O 1
ATOM 1320 N N . ILE A 1 172 ? 7.729 6.735 -6.586 1.00 96.31 172 ILE A N 1
ATOM 1321 C CA . ILE A 1 172 ? 6.951 6.409 -7.791 1.00 96.31 172 ILE A CA 1
ATOM 1322 C C . ILE A 1 172 ? 7.546 7.131 -9.016 1.00 96.31 172 ILE A C 1
ATOM 1324 O O . ILE A 1 172 ? 8.060 8.244 -8.859 1.00 96.31 172 ILE A O 1
ATOM 1328 N N . PRO A 1 173 ? 7.439 6.610 -10.252 1.00 94.75 173 PRO A N 1
ATOM 1329 C CA . PRO A 1 173 ? 7.781 7.378 -11.439 1.00 94.75 173 PRO A CA 1
ATOM 1330 C C . PRO A 1 173 ? 6.706 8.420 -11.758 1.00 94.75 173 PRO A C 1
ATOM 1332 O O . PRO A 1 173 ? 5.526 8.274 -11.424 1.00 94.75 173 PRO A O 1
ATOM 1335 N N . ALA A 1 174 ? 7.104 9.473 -12.471 1.00 93.44 174 ALA A N 1
ATOM 1336 C CA . ALA A 1 174 ? 6.166 10.467 -12.979 1.00 93.44 174 ALA A CA 1
ATOM 1337 C C . ALA A 1 174 ? 5.035 9.798 -13.786 1.00 93.44 174 ALA A C 1
ATOM 1339 O O . ALA A 1 174 ? 5.270 8.896 -14.591 1.00 93.44 174 ALA A O 1
ATOM 1340 N N . GLY A 1 175 ? 3.795 10.234 -13.556 1.00 92.38 175 GLY A N 1
ATOM 1341 C CA . GLY A 1 175 ? 2.630 9.724 -14.277 1.00 92.38 175 GLY A CA 1
ATOM 1342 C C . GLY A 1 175 ? 2.177 8.298 -13.930 1.00 92.38 175 GLY A C 1
ATOM 1343 O O . GLY A 1 175 ? 1.249 7.831 -14.584 1.00 92.38 175 GLY A O 1
ATOM 1344 N N . GLN A 1 176 ? 2.757 7.600 -12.948 1.00 94.50 176 GLN A N 1
ATOM 1345 C CA . GLN A 1 176 ? 2.278 6.271 -12.522 1.00 94.50 176 GLN A CA 1
ATOM 1346 C C . GLN A 1 176 ? 1.280 6.338 -11.359 1.00 94.50 176 GLN A C 1
ATOM 1348 O O . GLN A 1 176 ? 1.099 7.388 -10.737 1.00 94.50 176 GLN A O 1
ATOM 1353 N N . ILE A 1 177 ? 0.586 5.224 -11.117 1.00 94.88 177 ILE A N 1
ATOM 1354 C CA . ILE A 1 177 ? -0.421 5.067 -10.062 1.00 94.88 177 ILE A CA 1
ATOM 1355 C C . ILE A 1 177 ? 0.230 4.410 -8.841 1.00 94.88 177 ILE A C 1
ATOM 1357 O O . ILE A 1 177 ? 1.080 3.535 -8.987 1.00 94.88 177 ILE A O 1
ATOM 1361 N N . PHE A 1 178 ? -0.171 4.837 -7.645 1.00 95.31 178 PHE A N 1
ATOM 1362 C CA . PHE A 1 178 ? 0.220 4.224 -6.380 1.00 95.31 178 PHE A CA 1
ATOM 1363 C C . PHE A 1 178 ? -0.948 4.207 -5.381 1.00 95.31 178 PHE A C 1
ATOM 1365 O O . PHE A 1 178 ? -1.785 5.120 -5.392 1.00 95.31 178 PHE A O 1
ATOM 1372 N N . PRO A 1 179 ? -1.017 3.184 -4.513 1.00 95.88 179 PRO A N 1
ATOM 1373 C CA . PRO A 1 179 ? -1.967 3.133 -3.411 1.00 95.88 179 PRO A CA 1
ATOM 1374 C C . PRO A 1 179 ? -1.520 3.993 -2.221 1.00 95.88 179 PRO A C 1
ATOM 1376 O O . PRO A 1 179 ? -0.330 4.141 -1.956 1.00 95.88 179 PRO A O 1
ATOM 1379 N N . VAL A 1 180 ? -2.487 4.508 -1.464 1.00 95.56 180 VAL A N 1
ATOM 1380 C CA . VAL A 1 180 ? -2.290 5.133 -0.149 1.00 95.56 180 VAL A CA 1
ATOM 1381 C C . VAL A 1 180 ? -3.353 4.600 0.810 1.00 95.56 180 VAL A C 1
ATOM 1383 O O . VAL A 1 180 ? -4.524 4.491 0.436 1.00 95.56 180 VAL A O 1
ATOM 1386 N N . LEU A 1 181 ? -2.963 4.266 2.043 1.00 95.31 181 LEU A N 1
ATOM 1387 C CA . LEU A 1 181 ? -3.877 3.860 3.115 1.00 95.31 181 LEU A CA 1
ATOM 1388 C C . LEU A 1 181 ? -3.821 4.855 4.271 1.00 95.31 181 LEU A C 1
ATOM 1390 O O . LEU A 1 181 ? -2.746 5.292 4.662 1.00 95.31 181 LEU A O 1
ATOM 1394 N N . ILE A 1 182 ? -4.977 5.124 4.873 1.00 95.50 182 ILE A N 1
ATOM 1395 C CA . ILE A 1 182 ? -5.122 5.779 6.173 1.00 95.50 182 ILE A CA 1
ATOM 1396 C C . ILE A 1 182 ? -5.805 4.775 7.109 1.00 95.50 182 ILE A C 1
ATOM 1398 O O . ILE A 1 182 ? -6.964 4.406 6.905 1.00 95.50 182 ILE A O 1
ATOM 1402 N N . ARG A 1 183 ? -5.074 4.313 8.124 1.00 94.12 183 ARG A N 1
ATOM 1403 C CA . ARG A 1 183 ? -5.505 3.362 9.153 1.00 94.12 183 ARG A CA 1
ATOM 1404 C C . ARG A 1 183 ? -5.891 4.137 10.411 1.00 94.12 183 ARG A C 1
ATOM 1406 O O . ARG A 1 183 ? -5.060 4.823 10.998 1.00 94.12 183 ARG A O 1
ATOM 1413 N N . VAL A 1 184 ? -7.152 4.038 10.822 1.00 92.56 184 VAL A N 1
ATOM 1414 C CA . VAL A 1 184 ? -7.682 4.630 12.057 1.00 92.56 184 VAL A CA 1
ATOM 1415 C C . VAL A 1 184 ? -7.883 3.514 13.077 1.00 92.56 184 VAL A C 1
ATOM 1417 O O . VAL A 1 184 ? -8.809 2.715 12.935 1.00 92.56 184 VAL A O 1
ATOM 1420 N N . SER A 1 185 ? -7.048 3.488 14.113 1.00 90.31 185 SER A N 1
ATOM 1421 C CA . SER A 1 185 ? -7.098 2.503 15.198 1.00 90.31 185 SER A CA 1
ATOM 1422 C C . SER A 1 185 ? -7.626 3.148 16.475 1.00 90.31 185 SER A C 1
ATOM 1424 O O . SER A 1 185 ? -7.045 4.113 16.970 1.00 90.31 185 SER A O 1
ATOM 1426 N N . THR A 1 186 ? -8.717 2.617 17.027 1.00 85.31 186 THR A N 1
ATOM 1427 C CA . THR A 1 186 ? -9.370 3.098 18.253 1.00 85.31 186 THR A CA 1
ATOM 1428 C C . THR A 1 186 ? -9.373 2.023 19.336 1.00 85.31 186 THR A C 1
ATOM 1430 O O . THR A 1 186 ? -9.725 0.869 19.098 1.00 85.31 186 THR A O 1
ATOM 1433 N N . SER A 1 187 ? -9.023 2.408 20.563 1.00 78.88 187 SER A N 1
ATOM 1434 C CA . SER A 1 187 ? -9.069 1.528 21.741 1.00 78.88 187 SER A CA 1
ATOM 1435 C C . SER A 1 187 ? -10.485 1.268 22.283 1.00 78.88 187 SER A C 1
ATOM 1437 O O . SER A 1 187 ? -10.642 0.584 23.295 1.00 78.88 187 SER A O 1
ATOM 1439 N N . GLN A 1 188 ? -11.527 1.801 21.636 1.00 69.62 188 GLN A N 1
ATOM 1440 C CA . GLN A 1 188 ? -12.908 1.733 22.114 1.00 69.62 188 GLN A CA 1
ATOM 1441 C C . GLN A 1 188 ? -13.774 0.654 21.452 1.00 69.62 188 GLN A C 1
ATOM 1443 O O . GLN A 1 188 ? -13.578 0.284 20.301 1.00 69.62 188 GLN A O 1
ATOM 1448 N N . GLN A 1 189 ? -14.794 0.209 22.194 1.00 65.88 189 GLN A N 1
ATOM 1449 C CA . GLN A 1 189 ? -15.785 -0.803 21.788 1.00 65.88 189 GLN A CA 1
ATOM 1450 C C . GLN A 1 189 ? -17.159 -0.212 21.403 1.00 65.88 189 GLN A C 1
ATOM 1452 O O . GLN A 1 189 ? -18.141 -0.944 21.320 1.00 65.88 189 GLN A O 1
ATOM 1457 N N . SER A 1 190 ? -17.279 1.109 21.230 1.00 73.81 190 SER A N 1
ATOM 1458 C CA . SER A 1 190 ? -18.556 1.760 20.893 1.00 73.81 190 SER A CA 1
ATOM 1459 C C . SER A 1 190 ? -18.469 2.511 19.568 1.00 73.81 190 SER A C 1
ATOM 1461 O O . SER A 1 190 ? -17.396 2.973 19.186 1.00 73.81 190 SER A O 1
ATOM 1463 N N . SER A 1 191 ? -19.596 2.626 18.854 1.00 81.44 191 SER A N 1
ATOM 1464 C CA . SER A 1 191 ? -19.591 3.179 17.498 1.00 81.44 191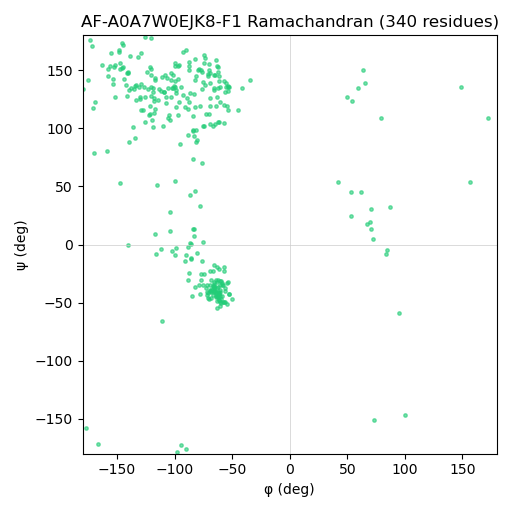 SER A CA 1
ATOM 1465 C C . SER A 1 191 ? -19.155 4.649 17.483 1.00 81.44 191 SER A C 1
ATOM 1467 O O . SER A 1 191 ? -19.862 5.498 18.037 1.00 81.44 191 SER A O 1
ATOM 1469 N N . VAL A 1 192 ? -18.066 4.961 16.788 1.00 85.88 192 VAL A N 1
ATOM 1470 C CA . VAL A 1 192 ? -17.564 6.328 16.596 1.00 85.88 192 VAL A CA 1
ATOM 1471 C C . VAL A 1 192 ? -17.898 6.842 15.201 1.00 85.88 192 VAL A C 1
ATOM 1473 O O . VAL A 1 192 ? -17.949 6.078 14.234 1.00 85.88 192 VAL A O 1
ATOM 1476 N N . SER A 1 193 ? -18.129 8.151 15.088 1.00 90.06 193 SER A N 1
ATOM 1477 C CA . SER A 1 193 ? -18.244 8.823 13.791 1.00 90.06 193 SER A CA 1
ATOM 1478 C C . SER A 1 193 ? -16.924 9.503 13.436 1.00 90.06 193 SER A C 1
ATOM 1480 O O . SER A 1 193 ? -16.336 10.202 14.263 1.00 90.06 193 SER A O 1
ATOM 1482 N N . LEU A 1 194 ? -16.455 9.256 12.214 1.00 92.69 194 LEU A N 1
ATOM 1483 C CA . LEU A 1 194 ? -15.158 9.672 11.694 1.00 92.69 194 LEU A CA 1
ATOM 1484 C C . LEU A 1 194 ? -15.366 10.599 10.496 1.00 92.69 194 LEU A C 1
ATOM 1486 O O . LEU A 1 194 ? -16.105 10.265 9.569 1.00 92.69 194 LEU A O 1
ATOM 1490 N N . ILE A 1 195 ? -14.678 11.735 10.487 1.00 94.88 195 ILE A N 1
ATOM 1491 C CA . ILE A 1 195 ? -14.538 12.611 9.325 1.00 94.88 195 ILE A CA 1
ATOM 1492 C C . ILE A 1 195 ? -13.048 12.683 9.005 1.00 94.88 195 ILE A C 1
ATOM 1494 O O . ILE A 1 195 ? -12.304 13.404 9.667 1.00 94.88 195 ILE A O 1
ATOM 1498 N N . VAL A 1 196 ? -12.620 11.930 7.996 1.00 95.88 196 VAL A N 1
ATOM 1499 C CA . VAL A 1 196 ? -11.235 11.945 7.511 1.00 95.88 196 VAL A CA 1
ATOM 1500 C C . VAL A 1 196 ? -11.102 13.064 6.485 1.00 95.88 196 VAL A C 1
ATOM 1502 O O . VAL A 1 196 ? -11.916 13.15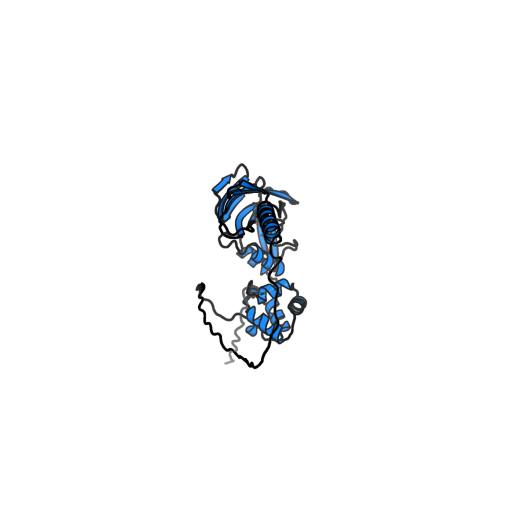0 5.560 1.00 95.88 196 VAL A O 1
ATOM 1505 N N . ARG A 1 197 ? -10.088 13.916 6.641 1.00 96.94 197 ARG A N 1
ATOM 1506 C CA . ARG A 1 197 ? -9.652 14.890 5.638 1.00 96.94 197 ARG A CA 1
ATOM 1507 C C . ARG A 1 197 ? -8.201 14.603 5.280 1.00 96.94 197 ARG A C 1
ATOM 1509 O O . ARG A 1 197 ? -7.350 14.604 6.160 1.00 96.94 197 ARG A O 1
ATOM 1516 N N . GLU A 1 198 ? -7.931 14.470 3.993 1.00 96.50 198 GLU A N 1
ATOM 1517 C CA . GLU A 1 198 ? -6.586 14.321 3.441 1.00 96.50 198 GLU A CA 1
ATOM 1518 C C . GLU A 1 198 ? -6.337 15.419 2.402 1.00 96.50 198 GLU A C 1
ATOM 1520 O O . GLU A 1 198 ? -7.268 15.872 1.735 1.00 96.50 198 GLU A O 1
ATOM 1525 N N . SER A 1 199 ? -5.092 15.860 2.276 1.00 95.62 199 SER A N 1
ATOM 1526 C CA . SER A 1 199 ? -4.623 16.846 1.306 1.00 95.62 199 SER A CA 1
ATOM 1527 C C . SER A 1 199 ? -3.516 16.213 0.470 1.00 95.62 199 SER A C 1
ATOM 1529 O O . SER A 1 199 ? -2.426 15.947 0.983 1.00 95.62 199 SER A O 1
ATOM 1531 N N . ILE A 1 200 ? -3.795 15.983 -0.815 1.00 95.62 200 ILE A N 1
ATOM 1532 C CA . ILE A 1 200 ? -2.819 15.436 -1.765 1.00 95.62 200 ILE A CA 1
ATOM 1533 C C . ILE A 1 200 ? -1.983 16.562 -2.401 1.00 95.62 200 ILE A C 1
ATOM 1535 O O . ILE A 1 200 ? -2.487 17.676 -2.571 1.00 95.62 200 ILE A O 1
ATOM 1539 N N . PRO A 1 201 ? -0.719 16.305 -2.780 1.00 93.94 201 PRO A N 1
ATOM 1540 C CA . PRO A 1 201 ? 0.147 17.326 -3.358 1.00 93.94 201 PRO A CA 1
ATOM 1541 C C . PRO A 1 201 ? -0.298 17.768 -4.759 1.00 93.94 201 PRO A C 1
ATOM 1543 O O . PRO A 1 201 ? -0.801 16.980 -5.565 1.00 93.94 201 PRO A O 1
ATOM 1546 N N . SER A 1 202 ? -0.060 19.044 -5.069 1.00 90.00 202 SER A N 1
ATOM 1547 C CA . SER A 1 202 ? -0.478 19.689 -6.318 1.00 90.00 202 SER A CA 1
ATOM 1548 C C . SER A 1 202 ? -0.029 18.931 -7.571 1.00 90.00 202 SER A C 1
ATOM 1550 O O . SER A 1 202 ? 1.125 18.528 -7.702 1.00 90.00 202 SER A O 1
ATOM 1552 N N . GLY A 1 203 ? -0.941 18.785 -8.535 1.00 90.12 203 GLY A N 1
ATOM 1553 C CA . GLY A 1 203 ? -0.689 18.073 -9.792 1.00 90.12 203 GLY A CA 1
ATOM 1554 C C . GLY A 1 203 ? -0.870 16.554 -9.715 1.00 90.12 203 GLY A C 1
ATOM 1555 O O . GLY A 1 203 ? -0.876 15.906 -10.764 1.00 90.12 203 GLY A O 1
ATOM 1556 N N . CYS A 1 204 ? -1.064 15.984 -8.522 1.00 93.81 204 CYS A N 1
ATOM 1557 C CA . CYS A 1 204 ? -1.553 14.616 -8.384 1.00 93.81 204 CYS A CA 1
ATOM 1558 C C . CYS A 1 204 ? -3.021 14.530 -8.802 1.00 93.81 204 CYS A C 1
ATOM 1560 O O . CYS A 1 204 ? -3.791 15.476 -8.628 1.00 93.81 204 CYS A O 1
ATOM 1562 N N . ARG A 1 205 ? -3.433 13.370 -9.315 1.00 93.56 205 ARG A N 1
ATOM 1563 C CA . ARG A 1 205 ? -4.837 13.089 -9.630 1.00 93.56 205 ARG A CA 1
ATOM 1564 C C . ARG A 1 205 ? -5.311 11.872 -8.854 1.00 93.56 205 ARG A C 1
ATOM 1566 O O . ARG A 1 205 ? -4.817 10.773 -9.074 1.00 93.56 205 ARG A O 1
ATOM 1573 N N . VAL A 1 206 ? -6.312 12.062 -8.005 1.00 94.06 206 VAL A N 1
ATOM 1574 C CA . VAL A 1 206 ? -7.019 10.957 -7.351 1.00 94.06 206 VAL A CA 1
ATOM 1575 C C . VAL A 1 206 ? -7.892 10.192 -8.357 1.00 94.06 206 VAL A C 1
ATOM 1577 O O . VAL A 1 206 ? -8.425 10.792 -9.297 1.00 94.06 206 VAL A O 1
ATOM 1580 N N . LEU A 1 207 ? -8.013 8.873 -8.186 1.00 92.62 207 LEU A N 1
ATOM 1581 C CA . LEU A 1 207 ? -8.775 7.998 -9.086 1.00 92.62 207 LEU A CA 1
ATOM 1582 C C . LEU A 1 207 ? -10.043 7.454 -8.417 1.00 92.62 207 LEU A C 1
ATOM 1584 O O . LEU A 1 207 ? -11.152 7.803 -8.815 1.00 92.62 207 LEU A O 1
ATOM 1588 N N . ASN A 1 208 ? -9.876 6.625 -7.391 1.00 91.56 208 ASN A N 1
ATOM 1589 C CA . ASN A 1 208 ? -10.929 5.934 -6.647 1.00 91.56 208 ASN A CA 1
ATOM 1590 C C . ASN A 1 208 ? -10.509 5.754 -5.175 1.00 91.56 208 ASN A C 1
ATOM 1592 O O . ASN A 1 208 ? -9.357 5.999 -4.807 1.00 91.56 208 ASN A O 1
ATOM 1596 N N . SER A 1 209 ? -11.466 5.370 -4.329 1.00 94.25 209 SER A N 1
ATOM 1597 C CA . SER A 1 209 ? -11.239 5.061 -2.915 1.00 94.25 209 SER A CA 1
ATOM 1598 C C . SER A 1 209 ? -12.242 4.057 -2.366 1.00 94.25 209 SER A C 1
ATOM 1600 O O . SER A 1 209 ? -13.375 3.957 -2.845 1.00 94.25 209 SER A O 1
ATOM 1602 N N . GLU A 1 210 ? -11.806 3.351 -1.327 1.00 91.62 210 GLU A N 1
ATOM 1603 C CA . GLU A 1 210 ? -12.596 2.431 -0.521 1.00 91.62 210 GLU A CA 1
ATOM 1604 C C . GLU A 1 210 ? -12.407 2.789 0.972 1.00 91.62 210 GLU A C 1
ATOM 1606 O O . GLU A 1 210 ? -11.285 2.710 1.475 1.00 91.62 210 GLU A O 1
ATOM 1611 N N . PRO A 1 211 ? -13.461 3.229 1.692 1.00 91.69 211 PRO A N 1
ATOM 1612 C CA . PRO A 1 211 ? -14.782 3.592 1.176 1.00 91.69 211 PRO A CA 1
ATOM 1613 C C . PRO A 1 211 ? -14.711 4.809 0.237 1.00 91.69 211 PRO A C 1
ATOM 1615 O O . PRO A 1 211 ? -13.771 5.600 0.295 1.00 91.69 211 PRO A O 1
ATOM 1618 N N . SER A 1 212 ? -15.722 4.982 -0.617 1.00 92.00 212 SER A N 1
ATOM 1619 C CA . SER A 1 212 ? -15.754 6.086 -1.585 1.00 92.00 212 SER A CA 1
ATOM 1620 C C . SER A 1 212 ? -15.766 7.469 -0.921 1.00 92.00 212 SER A C 1
ATOM 1622 O O . SER A 1 212 ? -16.337 7.663 0.156 1.00 92.00 212 SER A O 1
ATOM 1624 N N . PHE A 1 213 ? -15.170 8.455 -1.596 1.00 92.38 213 PHE A N 1
ATOM 1625 C CA . PHE A 1 213 ? -15.148 9.847 -1.143 1.00 92.38 213 PHE A CA 1
ATOM 1626 C C . PHE A 1 213 ? -16.558 10.415 -0.935 1.00 92.38 213 PHE A C 1
ATOM 1628 O O . PHE A 1 213 ? -17.445 10.240 -1.769 1.00 92.38 213 PHE A O 1
ATOM 1635 N N . VAL A 1 214 ? -16.723 11.215 0.119 1.00 94.00 214 VAL A N 1
ATOM 1636 C CA . VAL A 1 214 ? -17.866 12.133 0.264 1.00 94.00 214 VAL A CA 1
ATOM 1637 C C . VAL A 1 214 ? -17.647 13.388 -0.582 1.00 94.00 214 VAL A C 1
ATOM 1639 O O . VAL A 1 214 ? -18.591 13.935 -1.147 1.00 94.00 214 VAL A O 1
ATOM 1642 N N . SER A 1 215 ? -16.397 13.840 -0.693 1.00 91.62 215 SER A N 1
ATOM 1643 C CA . SER A 1 215 ? -15.980 14.860 -1.656 1.00 91.62 215 SER A CA 1
ATOM 1644 C C . SER A 1 215 ? -14.500 14.696 -1.988 1.00 91.62 215 SER A C 1
ATOM 1646 O O . SER A 1 215 ? -13.693 14.496 -1.082 1.00 91.62 215 SER A O 1
ATOM 1648 N N . ALA A 1 216 ? -14.147 14.840 -3.261 1.00 90.50 216 ALA A N 1
ATOM 1649 C CA . ALA A 1 216 ? -12.770 14.942 -3.727 1.00 90.50 216 ALA A CA 1
ATOM 1650 C C . ALA A 1 216 ? -12.649 16.220 -4.564 1.00 90.50 216 ALA A C 1
ATOM 1652 O O . ALA A 1 216 ? -13.176 16.289 -5.674 1.00 90.50 216 ALA A O 1
ATOM 1653 N N . ASP A 1 217 ? -12.021 17.248 -3.999 1.00 87.31 217 ASP A N 1
ATOM 1654 C CA . ASP A 1 217 ? -11.800 18.520 -4.679 1.00 87.31 217 ASP A CA 1
ATOM 1655 C C . ASP A 1 217 ? -10.486 18.461 -5.469 1.00 87.31 217 ASP A C 1
ATOM 1657 O O . ASP A 1 217 ? -9.402 18.296 -4.908 1.00 87.31 217 ASP A O 1
ATOM 1661 N N . VAL A 1 218 ? -10.605 18.574 -6.792 1.00 76.69 218 VAL A N 1
ATOM 1662 C CA . VAL A 1 218 ? -9.488 18.482 -7.739 1.00 76.69 218 VAL A CA 1
ATOM 1663 C C . VAL A 1 218 ? -8.648 19.765 -7.760 1.00 76.69 218 VAL A C 1
ATOM 1665 O O . VAL A 1 218 ? -7.468 19.699 -8.097 1.00 76.69 218 VAL A O 1
ATOM 1668 N N . GLU A 1 219 ? -9.218 20.920 -7.398 1.00 78.75 219 GLU A N 1
ATOM 1669 C CA . GLU A 1 219 ? -8.497 22.200 -7.389 1.00 78.75 219 GLU A CA 1
ATOM 1670 C C . GLU A 1 219 ? -7.719 22.400 -6.087 1.00 78.75 219 GLU A C 1
ATOM 1672 O O . GLU A 1 219 ? -6.552 22.789 -6.128 1.00 78.75 219 GLU A O 1
ATOM 1677 N N . SER A 1 220 ? -8.335 22.109 -4.935 1.00 82.38 220 SER A N 1
ATOM 1678 C CA . SER A 1 220 ? -7.659 22.236 -3.633 1.00 82.38 220 SER A CA 1
ATOM 1679 C C . SER A 1 220 ? -6.852 21.002 -3.218 1.00 82.38 220 SER A C 1
ATOM 1681 O O . SER A 1 220 ? -6.075 21.085 -2.268 1.00 82.38 220 SER A O 1
ATOM 1683 N N . GLY A 1 221 ? -7.026 19.861 -3.895 1.00 89.12 221 GLY A N 1
ATOM 1684 C CA . GLY A 1 221 ? -6.399 18.590 -3.517 1.00 89.12 221 GLY A CA 1
ATOM 1685 C C . GLY A 1 221 ? -6.977 17.973 -2.237 1.00 89.12 221 GLY A C 1
ATOM 1686 O O . GLY A 1 221 ? -6.379 17.056 -1.676 1.00 89.12 221 GLY A O 1
ATOM 1687 N N . VAL A 1 222 ? -8.122 18.464 -1.749 1.00 95.06 222 VAL A N 1
ATOM 1688 C CA . VAL A 1 222 ? -8.716 18.006 -0.488 1.00 95.06 222 VAL A CA 1
ATOM 1689 C C . VAL A 1 222 ? -9.686 16.849 -0.726 1.00 95.06 222 VAL A C 1
ATOM 1691 O O . VAL A 1 222 ? -10.730 16.987 -1.369 1.00 95.06 222 VAL A O 1
ATOM 1694 N N . LEU A 1 223 ? -9.361 15.705 -0.133 1.00 96.19 223 LEU A N 1
ATOM 1695 C CA . LEU A 1 223 ? -10.184 14.502 -0.090 1.00 96.19 223 LEU A CA 1
ATOM 1696 C C . LEU A 1 223 ? -10.899 14.429 1.262 1.00 96.19 223 LEU A C 1
ATOM 1698 O O . LEU A 1 223 ? -10.331 14.764 2.306 1.00 96.19 223 LEU A O 1
ATOM 1702 N N . LYS A 1 224 ? -12.159 13.995 1.257 1.00 96.75 224 LYS A N 1
ATOM 1703 C CA . LYS A 1 224 ? -12.967 13.864 2.469 1.00 96.75 224 LYS A CA 1
ATOM 1704 C C . LYS A 1 224 ? -13.782 12.583 2.463 1.00 96.75 224 LYS A C 1
ATOM 1706 O O . LYS A 1 224 ? -14.510 12.304 1.509 1.00 96.75 224 LYS A O 1
ATOM 1711 N N . TRP A 1 225 ? -13.768 11.902 3.600 1.00 96.44 225 TRP A N 1
ATOM 1712 C CA . TRP A 1 225 ? -14.658 10.791 3.910 1.00 96.44 225 TRP A CA 1
ATOM 1713 C C . TRP A 1 225 ? -15.457 11.097 5.170 1.00 96.44 225 TRP A C 1
ATOM 1715 O O . TRP A 1 225 ? -15.019 11.848 6.044 1.00 96.44 225 TRP A O 1
ATOM 1725 N N . ILE A 1 226 ? -16.638 10.497 5.266 1.00 93.44 226 ILE A N 1
ATOM 1726 C CA . ILE A 1 226 ? -17.419 10.425 6.498 1.00 93.44 226 ILE A CA 1
ATOM 1727 C C . ILE A 1 226 ? -17.798 8.961 6.660 1.00 93.44 226 ILE A C 1
ATOM 1729 O O . ILE A 1 226 ? -18.364 8.370 5.744 1.00 93.44 226 ILE A O 1
ATOM 1733 N N . SER A 1 227 ? -17.467 8.377 7.805 1.00 89.88 227 SER A N 1
ATOM 1734 C CA . SER A 1 227 ? -17.762 6.982 8.115 1.00 89.88 227 SER A CA 1
ATOM 1735 C C . SER A 1 227 ? -18.231 6.845 9.559 1.00 89.88 227 SER A C 1
ATOM 1737 O O . SER A 1 227 ? -18.026 7.731 10.393 1.00 89.88 227 SER A O 1
ATOM 1739 N N . ARG A 1 228 ? -18.866 5.717 9.863 1.00 88.50 228 ARG A N 1
ATOM 1740 C CA . ARG A 1 228 ? -19.189 5.299 11.224 1.00 88.50 228 ARG A CA 1
ATOM 1741 C C . ARG A 1 228 ? -18.706 3.868 11.383 1.00 88.50 228 ARG A C 1
ATOM 1743 O O . ARG A 1 228 ? -19.068 3.020 10.576 1.00 88.50 228 ARG A O 1
ATOM 1750 N N . THR A 1 229 ? -17.903 3.620 12.410 1.00 83.75 229 THR A N 1
ATOM 1751 C CA . THR A 1 229 ? -17.349 2.294 12.700 1.00 83.75 229 THR A CA 1
ATOM 1752 C C . THR A 1 229 ? -17.606 1.927 14.153 1.00 83.75 229 THR A C 1
ATOM 1754 O O . THR A 1 229 ? -17.499 2.770 15.041 1.00 83.75 229 THR A O 1
ATOM 1757 N N . ASP A 1 230 ? -17.979 0.676 14.380 1.00 81.94 230 ASP A N 1
ATOM 1758 C CA . ASP A 1 230 ? -18.005 -0.027 15.665 1.00 81.94 230 ASP A CA 1
ATOM 1759 C C . ASP A 1 230 ? -16.781 -0.942 15.853 1.00 81.94 230 ASP A C 1
ATOM 1761 O O . ASP A 1 230 ? -16.539 -1.439 16.953 1.00 81.94 230 ASP A O 1
ATOM 1765 N N . LYS A 1 231 ? -15.977 -1.126 14.799 1.00 82.44 231 LYS A N 1
ATOM 1766 C CA . LYS A 1 231 ? -14.716 -1.869 14.824 1.00 82.44 231 LYS A CA 1
ATOM 1767 C C . LYS A 1 231 ? -13.599 -1.037 15.452 1.00 82.44 231 LYS A C 1
ATOM 1769 O O . LYS A 1 231 ? -13.541 0.179 15.270 1.00 82.44 231 LYS A O 1
ATOM 1774 N N . GLN A 1 232 ? -12.652 -1.731 16.085 1.00 85.38 232 GLN A N 1
ATOM 1775 C CA . GLN A 1 232 ? -11.404 -1.157 16.607 1.00 85.38 232 GLN A CA 1
ATOM 1776 C C . GLN A 1 232 ? -10.500 -0.567 15.514 1.00 85.38 232 GLN A C 1
ATOM 1778 O O . GLN A 1 232 ? -9.633 0.248 15.812 1.00 85.38 232 GLN A O 1
ATOM 1783 N N . GLU A 1 233 ? -10.702 -0.955 14.255 1.00 88.00 233 GLU A N 1
ATOM 1784 C CA . GLU A 1 233 ? -9.930 -0.481 13.112 1.00 88.00 233 GLU A CA 1
ATOM 1785 C C . GLU A 1 233 ? -10.856 -0.102 11.949 1.00 88.00 233 GLU A C 1
ATOM 1787 O O . GLU A 1 233 ? -11.809 -0.820 11.630 1.00 88.00 233 GLU A O 1
ATOM 1792 N N . ALA A 1 234 ? -10.559 1.025 11.303 1.00 91.12 234 ALA A N 1
ATOM 1793 C CA . ALA A 1 234 ? -11.144 1.431 10.032 1.00 91.12 234 ALA A CA 1
ATOM 1794 C C . ALA A 1 234 ? -10.035 1.843 9.058 1.00 91.12 234 ALA A C 1
ATOM 1796 O O . ALA A 1 234 ? -9.120 2.579 9.422 1.00 91.12 234 ALA A O 1
ATOM 1797 N N . ILE A 1 235 ? -10.134 1.382 7.813 1.00 92.88 235 ILE A N 1
ATOM 1798 C CA . ILE A 1 235 ? -9.162 1.657 6.752 1.00 92.88 235 ILE A CA 1
ATOM 1799 C C . ILE A 1 235 ? -9.843 2.510 5.683 1.00 92.88 235 ILE A C 1
ATOM 1801 O O . ILE A 1 235 ? -10.966 2.223 5.271 1.00 92.88 235 ILE A O 1
ATOM 1805 N N . PHE A 1 236 ? -9.148 3.559 5.249 1.00 94.31 236 PHE A N 1
ATOM 1806 C CA . PHE A 1 236 ? -9.519 4.395 4.115 1.00 94.31 236 PHE A CA 1
ATOM 1807 C C . PHE A 1 236 ? -8.391 4.315 3.098 1.00 94.31 236 PHE A C 1
ATOM 1809 O O . PHE A 1 236 ? -7.306 4.848 3.320 1.00 94.31 236 PHE A O 1
ATOM 1816 N N . ALA A 1 237 ? -8.636 3.617 2.000 1.00 94.50 237 ALA A N 1
ATOM 1817 C CA . ALA A 1 237 ? -7.670 3.423 0.939 1.00 94.50 237 ALA A CA 1
ATOM 1818 C C . ALA A 1 237 ? -8.049 4.218 -0.304 1.00 94.50 237 ALA A C 1
ATOM 1820 O O . ALA A 1 237 ? -9.231 4.382 -0.611 1.00 94.50 237 ALA A O 1
ATOM 1821 N N . TYR A 1 238 ? -7.055 4.706 -1.037 1.00 94.88 238 TYR A N 1
ATOM 1822 C CA . TYR A 1 238 ? -7.277 5.441 -2.274 1.00 94.88 238 TYR A CA 1
ATOM 1823 C C . TYR A 1 238 ? -6.098 5.318 -3.235 1.00 94.88 238 TYR A C 1
ATOM 1825 O O . TYR A 1 238 ? -4.961 5.115 -2.814 1.00 94.88 238 TYR A O 1
ATOM 1833 N N . LEU A 1 239 ? -6.376 5.438 -4.536 1.00 95.12 239 LEU A N 1
ATOM 1834 C CA . LEU A 1 239 ? -5.341 5.437 -5.569 1.00 95.12 239 LEU A CA 1
ATOM 1835 C C . LEU A 1 239 ? -5.063 6.854 -6.065 1.00 95.12 239 LEU A C 1
ATOM 1837 O O . LEU A 1 239 ? -5.980 7.627 -6.379 1.00 95.12 239 LEU A O 1
ATOM 1841 N N . VAL A 1 240 ? -3.777 7.172 -6.178 1.00 95.12 240 VAL A N 1
ATOM 1842 C CA . VAL A 1 240 ? -3.271 8.462 -6.642 1.00 95.12 240 VAL A CA 1
ATOM 1843 C C . VAL A 1 240 ? -2.406 8.245 -7.871 1.00 95.12 240 VAL A C 1
ATOM 1845 O O . VAL A 1 240 ? -1.551 7.367 -7.902 1.00 95.12 240 VAL A O 1
ATOM 1848 N N . LYS A 1 241 ? -2.601 9.080 -8.890 1.00 95.00 241 LYS A N 1
ATOM 1849 C CA . LYS A 1 241 ? -1.705 9.189 -10.036 1.00 95.00 241 LYS A CA 1
ATOM 1850 C C . LYS A 1 241 ? -0.730 10.346 -9.822 1.00 95.00 241 LYS A C 1
ATOM 1852 O O . LYS A 1 241 ? -1.165 11.488 -9.643 1.00 95.00 241 LYS A O 1
ATOM 1857 N N . ALA A 1 242 ? 0.567 10.052 -9.869 1.00 94.81 242 ALA A N 1
ATOM 1858 C CA . ALA A 1 242 ? 1.642 11.034 -9.757 1.00 94.81 242 ALA A CA 1
ATOM 1859 C C . ALA A 1 242 ? 1.599 12.063 -10.910 1.00 94.81 242 ALA A C 1
ATOM 1861 O O . ALA A 1 242 ? 1.144 11.732 -12.014 1.00 94.81 242 ALA A O 1
ATOM 1862 N N . PRO A 1 243 ? 2.105 13.298 -10.722 1.00 93.19 243 PRO A N 1
ATOM 1863 C CA . PRO A 1 243 ? 2.117 14.293 -11.785 1.00 93.19 243 PRO A CA 1
ATOM 1864 C C . PRO A 1 243 ? 3.037 13.853 -12.931 1.00 93.19 243 PRO A C 1
ATOM 1866 O O . PRO A 1 243 ? 4.174 13.434 -12.715 1.00 93.19 243 PRO A O 1
ATOM 1869 N N . VAL A 1 244 ? 2.557 13.990 -14.168 1.00 89.25 244 VAL A N 1
ATOM 1870 C CA . VAL A 1 244 ? 3.281 13.585 -15.392 1.00 89.25 244 VAL A CA 1
ATOM 1871 C C . VAL A 1 244 ? 4.527 14.448 -15.633 1.00 89.25 244 VAL A C 1
ATOM 1873 O O . VAL A 1 244 ? 5.558 13.966 -16.084 1.00 89.25 244 VAL A O 1
ATOM 1876 N N . LYS A 1 245 ? 4.463 15.743 -15.298 1.00 84.00 245 LYS A N 1
ATOM 1877 C CA . LYS A 1 245 ? 5.560 16.708 -15.489 1.00 84.00 245 LYS A CA 1
ATOM 1878 C C . LYS A 1 245 ? 6.339 16.937 -14.193 1.00 84.00 245 LYS A C 1
ATOM 1880 O O . LYS A 1 245 ? 6.453 18.069 -13.729 1.00 84.00 245 LYS A O 1
ATOM 1885 N N . SER A 1 246 ? 6.826 15.850 -13.607 1.00 83.94 246 SER A N 1
ATOM 1886 C CA . SER A 1 246 ? 7.625 15.872 -12.379 1.00 83.94 246 SER A CA 1
ATOM 1887 C C . SER A 1 246 ? 9.127 15.841 -12.680 1.00 83.94 246 SER A C 1
ATOM 1889 O O . SER A 1 246 ? 9.546 15.353 -13.728 1.00 83.94 246 SER A O 1
ATOM 1891 N N . ILE A 1 247 ? 9.938 16.361 -11.758 1.00 85.00 247 ILE A N 1
ATOM 1892 C CA . ILE A 1 247 ? 11.405 16.278 -11.807 1.00 85.00 247 ILE A CA 1
ATOM 1893 C C . ILE A 1 247 ? 11.835 15.060 -10.979 1.00 85.00 247 ILE A C 1
ATOM 1895 O O . ILE A 1 247 ? 11.327 14.881 -9.872 1.00 85.00 247 ILE A O 1
ATOM 1899 N N . ASP A 1 248 ? 12.765 14.248 -11.489 1.00 87.88 248 ASP A N 1
ATOM 1900 C CA . ASP A 1 248 ? 13.378 13.151 -10.724 1.00 87.88 248 ASP A CA 1
ATOM 1901 C C . ASP A 1 248 ? 14.005 13.701 -9.423 1.00 87.88 248 ASP A C 1
ATOM 1903 O O . ASP A 1 248 ? 14.723 14.702 -9.442 1.00 87.88 248 ASP A O 1
ATOM 1907 N N . GLY A 1 249 ? 13.718 13.068 -8.285 1.00 91.62 249 GLY A N 1
ATOM 1908 C CA . GLY A 1 249 ? 14.083 13.545 -6.947 1.00 91.62 249 GLY A CA 1
ATOM 1909 C C . GLY A 1 249 ? 13.102 14.552 -6.325 1.00 91.62 249 GLY A C 1
ATOM 1910 O O . GLY A 1 249 ? 13.276 14.929 -5.168 1.00 91.62 249 GLY A O 1
ATOM 1911 N N . GLY A 1 250 ? 12.066 14.991 -7.050 1.00 92.75 250 GLY A N 1
ATOM 1912 C CA . GLY A 1 250 ? 11.006 15.842 -6.503 1.00 92.75 250 GLY A CA 1
ATOM 1913 C C . GLY A 1 250 ? 10.184 15.124 -5.429 1.00 92.75 250 GLY A C 1
ATOM 1914 O O . GLY A 1 250 ? 9.958 13.922 -5.529 1.00 92.75 250 GLY A O 1
ATOM 1915 N N . GLN A 1 251 ? 9.722 15.852 -4.412 1.00 95.06 251 GLN A N 1
ATOM 1916 C CA . GLN A 1 251 ? 8.922 15.293 -3.317 1.00 95.06 251 GLN A CA 1
ATOM 1917 C C . GLN A 1 251 ? 7.427 15.580 -3.493 1.00 95.06 251 GLN A C 1
ATOM 1919 O O . GLN A 1 251 ? 7.030 16.704 -3.806 1.00 95.06 251 GLN A O 1
ATOM 1924 N N . LEU A 1 252 ? 6.603 14.565 -3.242 1.00 95.25 252 LEU A N 1
ATOM 1925 C CA . LEU A 1 252 ? 5.154 14.664 -3.110 1.00 95.25 252 LEU A CA 1
ATOM 1926 C C . LEU A 1 252 ? 4.801 14.567 -1.623 1.00 95.25 252 LEU A C 1
ATOM 1928 O O . LEU A 1 252 ? 4.904 13.486 -1.054 1.00 95.25 252 LEU A O 1
ATOM 1932 N N . ILE A 1 253 ? 4.408 15.684 -1.006 1.00 95.62 253 ILE A N 1
ATOM 1933 C CA . ILE A 1 253 ? 4.091 15.774 0.430 1.00 95.62 253 ILE A CA 1
ATOM 1934 C C . ILE A 1 253 ? 2.575 15.692 0.643 1.00 95.62 253 ILE A C 1
ATOM 1936 O O . ILE A 1 253 ? 1.813 16.402 -0.016 1.00 95.62 253 ILE A O 1
ATOM 1940 N N . PHE A 1 254 ? 2.153 14.856 1.587 1.00 96.62 254 PHE A N 1
ATOM 1941 C CA . PHE A 1 254 ? 0.765 14.604 1.963 1.00 96.62 254 PHE A CA 1
ATOM 1942 C C . PHE A 1 254 ? 0.518 15.033 3.414 1.00 96.62 254 PHE A C 1
ATOM 1944 O O . PHE A 1 254 ? 1.345 14.828 4.301 1.00 96.62 254 PHE A O 1
ATOM 1951 N N . SER A 1 255 ? -0.659 15.584 3.701 1.00 95.94 255 SER A N 1
ATOM 1952 C CA . SER A 1 255 ? -1.041 15.976 5.067 1.00 95.94 255 SER A CA 1
ATOM 1953 C C . SER A 1 255 ? -2.538 15.817 5.278 1.00 95.94 255 SER A C 1
ATOM 1955 O O . SER A 1 255 ? -3.311 15.956 4.336 1.00 95.94 255 SER A O 1
ATOM 1957 N N . GLY A 1 256 ? -2.960 15.546 6.507 1.00 95.38 256 GLY A N 1
ATOM 1958 C CA . GLY A 1 256 ? -4.367 15.319 6.796 1.00 95.38 256 GLY A CA 1
ATOM 1959 C C . GLY A 1 256 ? -4.647 15.181 8.283 1.00 95.38 256 GLY A C 1
ATOM 1960 O O . GLY A 1 256 ? -3.741 15.196 9.115 1.00 95.38 256 GLY A O 1
ATOM 1961 N N . GLY A 1 257 ? -5.927 15.055 8.608 1.00 95.19 257 GLY A N 1
ATOM 1962 C CA . GLY A 1 257 ? -6.420 14.935 9.972 1.00 95.19 257 GLY A CA 1
ATOM 1963 C C . GLY A 1 257 ? -7.779 14.249 10.011 1.00 95.19 257 GLY A C 1
ATOM 1964 O O . GLY A 1 257 ? -8.563 14.307 9.058 1.00 95.19 257 GLY A O 1
ATOM 1965 N N . VAL A 1 258 ? -8.071 13.605 11.134 1.00 94.62 258 VAL A N 1
ATOM 1966 C CA . VAL A 1 258 ? -9.347 12.947 11.401 1.00 94.62 258 VAL A CA 1
ATOM 1967 C C . VAL A 1 258 ? -10.046 13.663 12.541 1.00 94.62 258 VAL A C 1
ATOM 1969 O O . VAL A 1 258 ? -9.519 13.789 13.645 1.00 94.62 258 VAL A O 1
ATOM 1972 N N . THR A 1 259 ? -11.270 14.099 12.273 1.00 93.06 259 THR A N 1
ATOM 1973 C CA . THR A 1 259 ? -12.193 14.566 13.302 1.00 93.06 259 THR A CA 1
ATOM 1974 C C . THR A 1 259 ? -13.061 13.400 13.744 1.00 93.06 259 THR A C 1
ATOM 1976 O O . THR A 1 259 ? -13.694 12.737 12.922 1.00 93.06 259 THR A O 1
ATOM 1979 N N . ILE A 1 260 ? -13.123 13.180 15.048 1.00 88.94 260 ILE A N 1
ATOM 1980 C CA . ILE A 1 260 ? -13.849 12.092 15.692 1.00 88.94 260 ILE A CA 1
ATOM 1981 C C . ILE A 1 260 ? -14.911 12.726 16.576 1.00 88.94 260 ILE A C 1
ATOM 1983 O O . ILE A 1 260 ? -14.601 13.592 17.393 1.00 88.94 260 ILE A O 1
ATOM 1987 N N . ASN A 1 261 ? -16.166 12.323 16.400 1.00 86.00 261 ASN A N 1
ATOM 1988 C CA . ASN A 1 261 ? -17.265 12.787 17.238 1.00 86.00 261 ASN A CA 1
ATOM 1989 C C . ASN A 1 261 ? -17.865 11.600 17.995 1.00 86.00 261 ASN A C 1
ATOM 1991 O O . ASN A 1 261 ? -18.399 10.656 17.393 1.00 86.00 261 ASN A O 1
ATOM 1995 N N . GLN A 1 262 ? -17.739 11.680 19.321 1.00 74.69 262 GLN A N 1
ATOM 1996 C CA . GLN A 1 262 ? -18.215 10.697 20.286 1.00 74.69 262 GLN A CA 1
ATOM 1997 C C . GLN A 1 262 ? -18.651 11.398 21.591 1.00 74.69 262 GLN A C 1
ATOM 1999 O O . GLN A 1 262 ? -18.190 11.080 22.685 1.00 74.69 262 GLN A O 1
ATOM 2004 N N . GLY A 1 263 ? -19.525 12.399 21.468 1.00 73.31 263 GLY A N 1
ATOM 2005 C CA . GLY A 1 263 ? -19.955 13.257 22.580 1.00 73.31 263 GLY A CA 1
ATOM 2006 C C . GLY A 1 263 ? -19.132 14.540 22.640 1.00 73.31 263 GLY A C 1
ATOM 2007 O O . GLY A 1 263 ? -19.694 15.614 22.446 1.00 73.31 263 GLY A O 1
ATOM 2008 N N . ASP A 1 264 ? -17.813 14.409 22.784 1.00 74.06 264 ASP A N 1
ATOM 2009 C CA . ASP A 1 264 ? -16.858 15.481 22.488 1.00 74.06 264 ASP A CA 1
ATOM 2010 C C . ASP A 1 264 ? -16.261 15.308 21.081 1.00 74.06 264 ASP A C 1
ATOM 2012 O O . ASP A 1 264 ? -16.191 14.199 20.535 1.00 74.06 264 ASP A O 1
ATOM 2016 N N . GLN A 1 265 ? -15.845 16.426 20.482 1.00 82.44 265 GLN A N 1
ATOM 2017 C CA . GLN A 1 265 ? -15.193 16.463 19.175 1.00 82.44 265 GLN A CA 1
ATOM 2018 C C . GLN A 1 265 ? -13.671 16.516 19.354 1.00 82.44 265 GLN A C 1
ATOM 2020 O O . GLN A 1 265 ? -13.127 17.532 19.783 1.00 82.44 265 GLN A O 1
ATOM 2025 N N . VAL A 1 266 ? -12.985 15.436 18.982 1.00 86.19 266 VAL A N 1
ATOM 2026 C CA . VAL A 1 266 ? -11.520 15.330 19.018 1.00 86.19 266 VAL A CA 1
ATOM 2027 C C . VAL A 1 266 ? -10.982 15.419 17.593 1.00 86.19 266 VAL A C 1
ATOM 2029 O O . VAL A 1 266 ? -11.519 14.780 16.690 1.00 86.19 266 VAL A O 1
ATOM 2032 N N . GLN A 1 267 ? -9.926 16.202 17.378 1.00 89.94 267 GLN A N 1
ATOM 2033 C CA . GLN A 1 267 ? -9.172 16.214 16.124 1.00 89.94 267 GLN A CA 1
ATOM 2034 C C . GLN A 1 267 ? -7.806 15.565 16.363 1.00 89.94 267 GLN A C 1
ATOM 2036 O O . GLN A 1 267 ? -7.127 15.899 17.332 1.00 89.94 267 GLN A O 1
ATOM 2041 N N . VAL A 1 268 ? -7.429 14.639 15.484 1.00 92.00 268 VAL A N 1
ATOM 2042 C CA . VAL A 1 268 ? -6.152 13.917 15.505 1.00 92.00 268 VAL A CA 1
ATOM 2043 C C . VAL A 1 268 ? -5.490 14.101 14.144 1.00 92.00 268 VAL A C 1
ATOM 2045 O O . VAL A 1 268 ? -6.124 13.847 13.120 1.00 92.00 268 VAL A O 1
ATOM 2048 N N . ASP A 1 269 ? -4.240 14.551 14.119 1.00 93.94 269 ASP A N 1
ATOM 2049 C CA . ASP A 1 269 ? -3.480 14.668 12.872 1.00 93.94 269 ASP A CA 1
ATOM 2050 C C . ASP A 1 269 ? -3.003 13.285 12.401 1.00 93.94 269 ASP A C 1
ATOM 2052 O O . ASP A 1 269 ? -2.765 12.382 13.206 1.00 93.94 269 ASP A O 1
ATOM 2056 N N . ILE A 1 270 ? -2.891 13.108 11.085 1.00 94.75 270 ILE A N 1
ATOM 2057 C CA . ILE A 1 270 ? -2.435 11.851 10.485 1.00 94.75 270 ILE A CA 1
ATOM 2058 C C . ILE A 1 270 ? -0.909 11.767 10.612 1.00 94.75 270 ILE A C 1
ATOM 2060 O O . ILE A 1 270 ? -0.194 12.613 10.075 1.00 94.75 270 ILE A O 1
ATOM 2064 N N . ILE A 1 271 ? -0.423 10.742 11.315 1.00 93.56 271 ILE A N 1
ATOM 2065 C CA . ILE A 1 271 ? 1.005 10.412 11.452 1.00 93.56 271 ILE A CA 1
ATOM 2066 C C . ILE A 1 271 ? 1.401 9.306 10.458 1.00 93.56 271 ILE A C 1
ATOM 2068 O O . ILE A 1 271 ? 0.561 8.829 9.700 1.00 93.56 271 ILE A O 1
ATOM 2072 N N . GLY A 1 272 ? 2.661 8.867 10.466 1.00 92.62 272 GLY A N 1
ATOM 2073 C CA . GLY A 1 272 ? 3.177 7.853 9.536 1.00 92.62 272 GLY A CA 1
ATOM 2074 C C . GLY A 1 272 ? 3.946 8.491 8.382 1.00 92.62 272 GLY A C 1
ATOM 2075 O O . GLY A 1 272 ? 4.593 9.521 8.577 1.00 92.62 272 GLY A O 1
ATOM 2076 N N . ASP A 1 273 ? 3.885 7.889 7.196 1.00 93.69 273 ASP A N 1
ATOM 2077 C CA . ASP A 1 273 ? 4.568 8.412 6.012 1.00 93.69 273 ASP A CA 1
ATOM 2078 C C . ASP A 1 273 ? 3.952 9.762 5.586 1.00 93.69 273 ASP A C 1
ATOM 2080 O O . ASP A 1 273 ? 2.726 9.903 5.491 1.00 93.69 273 ASP A O 1
ATOM 2084 N N . ASP A 1 274 ? 4.778 10.776 5.313 1.00 94.38 274 ASP A N 1
ATOM 2085 C CA . ASP A 1 274 ? 4.334 12.134 4.955 1.00 94.38 274 ASP A CA 1
ATOM 2086 C C . ASP A 1 274 ? 4.711 12.595 3.547 1.00 94.38 274 ASP A C 1
ATOM 2088 O O . ASP A 1 274 ? 4.175 13.592 3.059 1.00 94.38 274 ASP A O 1
ATOM 2092 N N . GLY A 1 275 ? 5.525 11.827 2.832 1.00 94.69 275 GLY A N 1
ATOM 2093 C CA . GLY A 1 275 ? 5.748 12.056 1.419 1.00 94.69 275 GLY A CA 1
ATOM 2094 C C . GLY A 1 275 ? 6.548 10.964 0.735 1.00 94.69 275 GLY A C 1
ATOM 2095 O O . GLY A 1 275 ? 7.106 10.072 1.369 1.00 94.69 275 GLY A O 1
ATOM 2096 N N . LEU A 1 276 ? 6.595 11.060 -0.591 1.00 96.06 276 LEU A N 1
ATOM 2097 C CA . LEU A 1 276 ? 7.347 10.149 -1.448 1.00 96.06 276 LEU A CA 1
ATOM 2098 C C . LEU A 1 276 ? 8.190 10.901 -2.471 1.00 96.06 276 LEU A C 1
ATOM 2100 O O . LEU A 1 276 ? 7.945 12.075 -2.763 1.00 96.06 276 LEU A O 1
ATOM 2104 N N . VAL A 1 277 ? 9.182 10.213 -3.029 1.00 97.00 277 VAL A N 1
ATOM 2105 C CA . VAL A 1 277 ? 10.112 10.772 -4.015 1.00 97.00 277 VAL A CA 1
ATOM 2106 C C . VAL A 1 277 ? 9.741 10.327 -5.429 1.00 97.00 277 VAL A C 1
ATOM 2108 O O . VAL A 1 277 ? 9.498 9.151 -5.689 1.00 97.00 277 VAL A O 1
ATOM 2111 N N . ILE A 1 278 ? 9.747 11.255 -6.381 1.00 96.12 278 ILE A N 1
ATOM 2112 C CA . ILE A 1 278 ? 9.636 10.928 -7.803 1.00 96.12 278 ILE A CA 1
ATOM 2113 C C . ILE A 1 278 ? 10.935 10.246 -8.249 1.00 96.12 278 ILE A C 1
ATOM 2115 O O . ILE A 1 278 ? 11.985 10.886 -8.293 1.00 96.12 278 ILE A O 1
ATOM 2119 N N . ALA A 1 279 ? 10.880 8.959 -8.580 1.00 95.31 279 ALA A N 1
ATOM 2120 C CA . ALA A 1 279 ? 12.044 8.163 -8.970 1.00 95.31 279 ALA A CA 1
ATOM 2121 C C . ALA A 1 279 ? 11.667 7.119 -10.039 1.00 95.31 279 ALA A C 1
ATOM 2123 O O . ALA A 1 279 ? 10.521 6.679 -10.074 1.00 95.31 279 ALA A O 1
ATOM 2124 N N . PRO A 1 280 ? 12.592 6.690 -10.918 1.00 94.62 280 PRO A N 1
ATOM 2125 C CA . PRO A 1 280 ? 12.297 5.805 -12.051 1.00 94.62 280 PRO A CA 1
ATOM 2126 C C . PRO A 1 280 ? 12.141 4.317 -11.666 1.00 94.62 280 PRO A C 1
ATOM 2128 O O . PRO A 1 280 ? 12.496 3.443 -12.456 1.00 94.62 280 PRO A O 1
ATOM 2131 N N . TYR A 1 281 ? 11.616 4.035 -10.472 1.00 96.44 281 TYR A N 1
ATOM 2132 C CA . TYR A 1 281 ? 11.460 2.693 -9.907 1.00 96.44 281 TYR A CA 1
ATOM 2133 C C . TYR A 1 281 ? 9.993 2.395 -9.607 1.00 96.44 281 TYR A C 1
ATOM 2135 O O . TYR A 1 281 ? 9.247 3.298 -9.233 1.00 96.44 281 TYR A O 1
ATOM 2143 N N . HIS A 1 282 ? 9.575 1.138 -9.757 1.00 96.88 282 HIS A N 1
ATOM 2144 C CA . HIS A 1 282 ? 8.243 0.699 -9.360 1.00 96.88 282 HIS A CA 1
ATOM 2145 C C . HIS A 1 282 ? 8.061 0.904 -7.849 1.00 96.88 282 HIS A C 1
ATOM 2147 O O . HIS A 1 282 ? 8.976 0.672 -7.069 1.00 96.88 282 HIS A O 1
ATOM 2153 N N . TRP A 1 283 ? 6.883 1.338 -7.407 1.00 96.38 283 TRP A N 1
ATOM 2154 C CA . TRP A 1 283 ? 6.662 1.726 -6.005 1.00 96.38 283 TRP A CA 1
ATOM 2155 C C . TRP A 1 283 ? 6.785 0.568 -4.998 1.00 96.38 283 TRP A C 1
ATOM 2157 O O . TRP A 1 283 ? 6.932 0.798 -3.798 1.00 96.38 283 TRP A O 1
ATOM 2167 N N . ALA A 1 284 ? 6.706 -0.668 -5.496 1.00 95.88 284 ALA A N 1
ATOM 2168 C CA . ALA A 1 284 ? 6.903 -1.905 -4.742 1.00 95.88 284 ALA A CA 1
ATOM 2169 C C . ALA A 1 284 ? 8.354 -2.427 -4.728 1.00 95.88 284 ALA A C 1
ATOM 2171 O O . ALA A 1 284 ? 8.644 -3.291 -3.916 1.00 95.88 284 ALA A O 1
ATOM 2172 N N . ASP A 1 285 ? 9.229 -1.913 -5.597 1.00 96.81 285 ASP A N 1
ATOM 2173 C CA . ASP A 1 285 ? 10.680 -2.165 -5.599 1.00 96.81 285 ASP A CA 1
ATOM 2174 C C . ASP A 1 285 ? 11.285 -1.239 -4.531 1.00 96.81 285 ASP A C 1
ATOM 2176 O O . ASP A 1 285 ? 11.504 -0.054 -4.777 1.00 96.81 285 ASP A O 1
ATOM 2180 N N . ILE A 1 286 ? 11.372 -1.730 -3.293 1.00 94.19 286 ILE A N 1
ATOM 2181 C CA . ILE A 1 286 ? 11.689 -0.979 -2.072 1.00 94.19 286 ILE A CA 1
ATOM 2182 C C . ILE A 1 286 ? 13.168 -0.590 -2.033 1.00 94.19 286 ILE A C 1
ATOM 2184 O O . ILE A 1 286 ? 13.480 0.500 -1.536 1.00 94.19 286 ILE A O 1
ATOM 2188 N N . ASP A 1 287 ? 14.063 -1.461 -2.506 1.00 94.88 287 ASP A N 1
ATOM 2189 C CA . ASP A 1 287 ? 15.514 -1.233 -2.485 1.00 94.88 287 ASP A CA 1
ATOM 2190 C C . ASP A 1 287 ? 16.055 -0.521 -3.744 1.00 94.88 287 ASP A C 1
ATOM 2192 O O . ASP A 1 287 ? 17.186 -0.026 -3.723 1.00 94.88 287 ASP A O 1
ATOM 2196 N N . GLN A 1 288 ? 15.214 -0.365 -4.775 1.00 95.88 288 GLN A N 1
ATOM 2197 C CA . GLN A 1 288 ? 15.493 0.292 -6.055 1.00 95.88 288 GLN A CA 1
ATOM 2198 C C . GLN A 1 288 ? 16.452 -0.498 -6.969 1.00 95.88 288 GLN A C 1
ATOM 2200 O O . GLN A 1 288 ? 17.194 0.097 -7.759 1.00 95.88 288 GLN A O 1
ATOM 2205 N N . ASN A 1 289 ? 16.440 -1.835 -6.892 1.00 95.12 289 ASN A N 1
ATOM 2206 C CA . ASN A 1 289 ? 17.307 -2.725 -7.676 1.00 95.12 289 ASN A CA 1
ATOM 2207 C C . ASN A 1 289 ? 16.774 -3.086 -9.085 1.00 95.12 289 ASN A C 1
ATOM 2209 O O . ASN A 1 289 ? 17.455 -3.794 -9.832 1.00 95.12 289 ASN A O 1
ATOM 2213 N N . ASN A 1 290 ? 15.604 -2.565 -9.479 1.00 95.69 290 ASN A N 1
ATOM 2214 C CA . ASN A 1 290 ? 14.878 -2.871 -10.721 1.00 95.69 290 ASN A CA 1
ATOM 2215 C C . ASN A 1 290 ? 14.265 -4.280 -10.814 1.00 95.69 290 ASN A C 1
ATOM 2217 O O . ASN A 1 290 ? 13.891 -4.719 -11.907 1.00 95.69 290 ASN A O 1
ATOM 2221 N N . MET A 1 291 ? 14.074 -4.960 -9.690 1.00 93.31 291 MET A N 1
ATOM 2222 C CA . MET A 1 291 ? 13.290 -6.188 -9.566 1.00 93.31 291 MET A CA 1
ATOM 2223 C C . MET A 1 291 ? 12.147 -5.975 -8.566 1.00 93.31 291 MET A C 1
ATOM 2225 O O . MET A 1 291 ? 11.958 -4.884 -8.041 1.00 93.31 291 MET A O 1
ATOM 2229 N N . ILE A 1 292 ? 11.318 -7.000 -8.388 1.00 92.62 292 ILE A N 1
ATOM 2230 C CA . ILE A 1 292 ? 10.489 -7.151 -7.191 1.00 92.62 292 ILE A CA 1
ATOM 2231 C C . ILE A 1 292 ? 10.796 -8.557 -6.702 1.00 92.62 292 ILE A C 1
ATOM 2233 O O . ILE A 1 292 ? 10.577 -9.520 -7.445 1.00 92.62 292 ILE A O 1
ATOM 2237 N N . ASP A 1 293 ? 11.380 -8.683 -5.520 1.00 88.75 293 ASP A N 1
ATOM 2238 C CA . ASP A 1 293 ? 11.760 -9.980 -4.965 1.00 88.75 293 ASP A CA 1
ATOM 2239 C C . ASP A 1 293 ? 10.650 -10.621 -4.111 1.00 88.75 293 ASP A C 1
ATOM 2241 O O . ASP A 1 293 ? 9.516 -10.133 -4.043 1.00 88.75 293 ASP A O 1
ATOM 2245 N N . ASP A 1 294 ? 10.959 -11.773 -3.510 1.00 83.75 294 ASP A N 1
ATOM 2246 C CA . ASP A 1 294 ? 10.023 -12.487 -2.644 1.00 83.75 294 ASP A CA 1
ATOM 2247 C C . ASP A 1 294 ? 9.704 -11.687 -1.362 1.00 83.75 294 ASP A C 1
ATOM 2249 O O . ASP A 1 294 ? 8.577 -11.750 -0.899 1.00 83.75 294 ASP A O 1
ATOM 2253 N N . GLU A 1 295 ? 10.612 -10.906 -0.772 1.00 85.94 295 GLU A N 1
ATOM 2254 C CA . GLU A 1 295 ? 10.296 -10.086 0.412 1.00 85.94 295 GLU A CA 1
ATOM 2255 C C . GLU A 1 295 ? 9.402 -8.888 0.048 1.00 85.94 295 GLU A C 1
ATOM 2257 O O . GLU A 1 295 ? 8.425 -8.583 0.745 1.00 85.94 295 GLU A O 1
ATOM 2262 N N . GLU A 1 296 ? 9.691 -8.246 -1.081 1.00 92.06 296 GLU A N 1
ATOM 2263 C CA . GLU A 1 296 ? 8.989 -7.065 -1.579 1.00 92.06 296 GLU A CA 1
ATOM 2264 C C . GLU A 1 296 ? 7.558 -7.369 -2.018 1.00 92.06 296 GLU A C 1
ATOM 2266 O O . GLU A 1 296 ? 6.626 -6.666 -1.608 1.00 92.06 296 GLU A O 1
ATOM 2271 N N . ILE A 1 297 ? 7.343 -8.451 -2.778 1.00 88.19 297 ILE A N 1
ATOM 2272 C CA . ILE A 1 297 ? 5.990 -8.863 -3.171 1.00 88.19 297 ILE A CA 1
ATOM 2273 C C . ILE A 1 297 ? 5.144 -9.184 -1.930 1.00 88.19 297 ILE A C 1
ATOM 2275 O O . ILE A 1 297 ? 4.001 -8.737 -1.817 1.00 88.19 297 ILE A O 1
ATOM 2279 N N . LEU A 1 298 ? 5.714 -9.864 -0.929 1.00 86.81 298 LEU A N 1
ATOM 2280 C CA . LEU A 1 298 ? 5.010 -10.176 0.316 1.00 86.81 298 LEU A CA 1
ATOM 2281 C C . LEU A 1 298 ? 4.690 -8.900 1.110 1.00 86.81 298 LEU A C 1
ATOM 2283 O O . LEU A 1 298 ? 3.614 -8.805 1.698 1.00 86.81 298 LEU A O 1
ATOM 2287 N N . ALA A 1 299 ? 5.567 -7.891 1.097 1.00 88.31 299 ALA A N 1
ATOM 2288 C CA . ALA A 1 299 ? 5.288 -6.580 1.684 1.00 88.31 299 ALA A CA 1
ATOM 2289 C C . ALA A 1 299 ? 4.166 -5.820 0.949 1.00 88.31 299 ALA A C 1
ATOM 2291 O O . ALA A 1 299 ? 3.396 -5.104 1.599 1.00 88.31 299 ALA A O 1
ATOM 2292 N N . VAL A 1 300 ? 4.024 -5.995 -0.374 1.00 89.50 300 VAL A N 1
ATOM 2293 C CA . VAL A 1 300 ? 2.861 -5.492 -1.125 1.00 89.50 300 VAL A CA 1
ATOM 2294 C C . VAL A 1 300 ? 1.589 -6.174 -0.641 1.00 89.50 300 VAL A C 1
ATOM 2296 O O . VAL A 1 300 ? 0.640 -5.497 -0.247 1.00 89.50 300 VAL A O 1
ATOM 2299 N N . TYR A 1 301 ? 1.546 -7.505 -0.638 1.00 85.31 301 TYR A N 1
ATOM 2300 C CA . TYR A 1 301 ? 0.331 -8.208 -0.245 1.00 85.31 301 TYR A CA 1
ATOM 2301 C C . TYR A 1 301 ? -0.029 -7.990 1.239 1.00 85.31 301 TYR A C 1
ATOM 2303 O O . TYR A 1 301 ? -1.209 -7.875 1.556 1.00 85.31 301 TYR A O 1
ATOM 2311 N N . ASP A 1 302 ? 0.931 -7.893 2.159 1.00 84.81 302 ASP A N 1
ATOM 2312 C CA . ASP A 1 302 ? 0.656 -7.687 3.592 1.00 84.81 302 ASP A CA 1
ATOM 2313 C C . ASP A 1 302 ? 0.020 -6.308 3.859 1.00 84.81 302 ASP A C 1
ATOM 2315 O O . ASP A 1 302 ? -0.961 -6.201 4.595 1.00 84.81 302 ASP A O 1
ATOM 2319 N N . ARG A 1 303 ? 0.502 -5.256 3.180 1.00 86.62 303 ARG A N 1
ATOM 2320 C CA . ARG A 1 303 ? -0.016 -3.882 3.326 1.00 86.62 303 ARG A CA 1
ATOM 2321 C C . ARG A 1 303 ? -1.269 -3.603 2.493 1.00 86.62 303 ARG A C 1
ATOM 2323 O O . ARG A 1 303 ? -2.142 -2.867 2.946 1.00 86.62 303 ARG A O 1
ATOM 2330 N N . TYR A 1 304 ? -1.354 -4.166 1.286 1.00 84.81 304 TYR A N 1
ATOM 2331 C CA . TYR A 1 304 ? -2.343 -3.798 0.263 1.00 84.81 304 TYR A CA 1
ATOM 2332 C C . TYR A 1 304 ? -3.318 -4.938 -0.109 1.00 84.81 304 TYR A C 1
ATOM 2334 O O . TYR A 1 304 ? -4.111 -4.795 -1.039 1.00 84.81 304 TYR A O 1
ATOM 2342 N N . SER A 1 305 ? -3.333 -6.067 0.615 1.00 78.44 305 SER A N 1
ATOM 2343 C CA . SER A 1 305 ? -4.358 -7.128 0.456 1.00 78.44 305 SER A CA 1
ATOM 2344 C C . SER A 1 305 ? -5.782 -6.642 0.722 1.00 78.44 305 SER A C 1
ATOM 2346 O O . SER A 1 305 ? -6.712 -7.117 0.079 1.00 78.44 305 SER A O 1
ATOM 2348 N N . VAL A 1 306 ? -5.952 -5.663 1.617 1.00 73.62 306 VAL A N 1
ATOM 2349 C CA . VAL A 1 306 ? -7.251 -5.042 1.934 1.00 73.62 306 VAL A CA 1
ATOM 2350 C C . VAL A 1 306 ? -7.875 -4.355 0.708 1.00 73.62 306 VAL A C 1
ATOM 2352 O O . VAL A 1 306 ? -9.087 -4.175 0.656 1.00 73.62 306 VAL A O 1
ATOM 2355 N N . LEU A 1 307 ? -7.073 -4.005 -0.303 1.00 75.19 307 LEU A N 1
ATOM 2356 C CA . LEU A 1 307 ? -7.489 -3.228 -1.472 1.00 75.19 307 LEU A CA 1
ATOM 2357 C C . LEU A 1 307 ? -8.160 -4.089 -2.557 1.00 75.19 307 LEU A C 1
ATOM 2359 O O . LEU A 1 307 ? -7.824 -3.986 -3.734 1.00 75.19 307 LEU A O 1
ATOM 2363 N N . VAL A 1 308 ? -9.086 -4.969 -2.174 1.00 70.69 308 VAL A N 1
ATOM 2364 C CA . VAL A 1 308 ? -9.684 -5.960 -3.090 1.00 70.69 308 VAL A CA 1
ATOM 2365 C C . VAL A 1 308 ? -10.456 -5.295 -4.240 1.00 70.69 308 VAL A C 1
ATOM 2367 O O . VAL A 1 308 ? -10.486 -5.840 -5.340 1.00 70.69 308 VAL A O 1
ATOM 2370 N N . GLN A 1 309 ? -11.047 -4.113 -4.020 1.00 77.56 309 GLN A N 1
ATOM 2371 C CA . GLN A 1 309 ? -11.827 -3.389 -5.037 1.00 77.56 309 GLN A CA 1
ATOM 2372 C C . GLN A 1 309 ? -11.043 -2.275 -5.754 1.00 77.56 309 GLN A C 1
ATOM 2374 O O . GLN A 1 309 ? -11.590 -1.617 -6.643 1.00 77.56 309 GLN A O 1
ATOM 2379 N N . LEU A 1 310 ? -9.783 -2.025 -5.376 1.00 83.94 310 LEU A N 1
ATOM 2380 C CA . LEU A 1 310 ? -8.948 -0.999 -6.001 1.00 83.94 310 LEU A CA 1
ATOM 2381 C C . LEU A 1 310 ? -7.919 -1.667 -6.915 1.00 83.94 310 LEU A C 1
ATOM 2383 O O . LEU A 1 310 ? -6.988 -2.315 -6.448 1.00 83.94 310 LEU A O 1
ATOM 2387 N N . ASP A 1 311 ? -8.069 -1.473 -8.222 1.00 85.19 311 ASP A N 1
ATOM 2388 C CA . ASP A 1 311 ? -7.092 -1.934 -9.206 1.00 85.19 311 ASP A CA 1
ATOM 2389 C C . ASP A 1 311 ? -5.849 -1.029 -9.208 1.00 85.19 311 ASP A C 1
ATOM 2391 O O . ASP A 1 311 ? -5.875 0.088 -9.727 1.00 85.19 311 ASP A O 1
ATOM 2395 N N . PHE A 1 312 ? -4.777 -1.512 -8.577 1.00 85.94 312 PHE A N 1
ATOM 2396 C CA . PHE A 1 312 ? -3.457 -0.878 -8.537 1.00 85.94 312 PHE A CA 1
ATOM 2397 C C . PHE A 1 312 ? -2.438 -1.568 -9.465 1.00 85.94 312 PHE A C 1
ATOM 2399 O O . PHE A 1 312 ? -1.242 -1.537 -9.181 1.00 85.94 312 PHE A O 1
ATOM 2406 N N . ASP A 1 313 ? -2.908 -2.196 -10.551 1.00 86.88 313 ASP A N 1
ATOM 2407 C CA . ASP A 1 313 ? -2.101 -2.967 -11.506 1.00 86.88 313 ASP A CA 1
ATOM 2408 C C . ASP A 1 313 ? -1.396 -4.184 -10.856 1.00 86.88 313 ASP A C 1
ATOM 2410 O O . ASP A 1 313 ? -0.217 -4.439 -11.104 1.00 86.88 313 ASP A O 1
ATOM 2414 N N . ARG A 1 314 ? -2.098 -4.971 -10.017 1.00 86.88 314 ARG A N 1
ATOM 2415 C CA . ARG A 1 314 ? -1.518 -6.156 -9.332 1.00 86.88 314 ARG A CA 1
ATOM 2416 C C . ARG A 1 314 ? -0.841 -7.124 -10.314 1.00 86.88 314 ARG A C 1
ATOM 2418 O O . ARG A 1 314 ? 0.292 -7.532 -10.071 1.00 86.88 314 ARG A O 1
ATOM 2425 N N . ASP A 1 315 ? -1.479 -7.379 -11.457 1.00 87.19 315 ASP A N 1
ATOM 2426 C CA . ASP A 1 315 ? -0.959 -8.213 -12.549 1.00 87.19 315 ASP A CA 1
ATOM 2427 C C . ASP A 1 315 ? 0.423 -7.756 -13.051 1.00 87.19 315 ASP A C 1
ATOM 2429 O O . ASP A 1 315 ? 1.240 -8.580 -13.468 1.00 87.19 315 ASP A O 1
ATOM 2433 N N . LEU A 1 316 ? 0.710 -6.448 -13.023 1.00 90.94 316 LEU A N 1
ATOM 2434 C CA . LEU A 1 316 ? 2.024 -5.911 -13.375 1.00 90.94 316 LEU A CA 1
ATOM 2435 C C . LEU A 1 316 ? 3.054 -6.239 -12.292 1.00 90.94 316 LEU A C 1
ATOM 2437 O O . LEU A 1 316 ? 4.165 -6.633 -12.632 1.00 90.94 316 LEU A O 1
ATOM 2441 N N . ILE A 1 317 ? 2.699 -6.091 -11.015 1.00 91.69 317 ILE A N 1
ATOM 2442 C CA . ILE A 1 317 ? 3.589 -6.396 -9.885 1.00 91.69 317 ILE A CA 1
ATOM 2443 C C . ILE A 1 317 ? 3.964 -7.879 -9.910 1.00 91.69 317 ILE A C 1
ATOM 2445 O O . ILE A 1 317 ? 5.149 -8.210 -9.885 1.00 91.69 317 ILE A O 1
ATOM 2449 N N . ASP A 1 318 ? 2.972 -8.757 -10.076 1.00 88.25 318 ASP A N 1
ATOM 2450 C CA . ASP A 1 318 ? 3.186 -10.198 -10.222 1.00 88.25 318 ASP A CA 1
ATOM 2451 C C . ASP A 1 318 ? 3.996 -10.511 -11.501 1.00 88.25 318 ASP A C 1
ATOM 2453 O O . ASP A 1 318 ? 4.882 -11.366 -11.484 1.00 88.25 318 ASP A O 1
ATOM 2457 N N . SER A 1 319 ? 3.779 -9.785 -12.608 1.00 88.81 319 SER A N 1
ATOM 2458 C CA . SER A 1 319 ? 4.587 -9.925 -13.835 1.00 88.81 319 SER A CA 1
ATOM 2459 C C . SER A 1 319 ? 6.048 -9.502 -13.650 1.00 88.81 319 SER A C 1
ATOM 2461 O O . SER A 1 319 ? 6.935 -10.118 -14.236 1.00 88.81 319 SER A O 1
ATOM 2463 N N . ILE A 1 320 ? 6.319 -8.456 -12.863 1.00 91.12 320 ILE A N 1
ATOM 2464 C CA . ILE A 1 320 ? 7.681 -8.008 -12.541 1.00 91.12 320 ILE A CA 1
ATOM 2465 C C . ILE A 1 320 ? 8.356 -9.024 -11.613 1.00 91.12 320 ILE A C 1
ATOM 2467 O O . ILE A 1 320 ? 9.482 -9.433 -11.890 1.00 91.12 320 ILE A O 1
ATOM 2471 N N . TRP A 1 321 ? 7.658 -9.469 -10.564 1.00 89.06 321 TRP A N 1
ATOM 2472 C CA . TRP A 1 321 ? 8.146 -10.473 -9.615 1.00 89.06 321 TRP A CA 1
ATOM 2473 C C . TRP A 1 321 ? 8.450 -11.821 -10.286 1.00 89.06 321 TRP A C 1
ATOM 2475 O O . TRP A 1 321 ? 9.461 -12.455 -9.980 1.00 89.06 321 TRP A O 1
ATOM 2485 N N . THR A 1 322 ? 7.624 -12.249 -11.246 1.00 83.38 322 THR A N 1
ATOM 2486 C CA . THR A 1 322 ? 7.854 -13.471 -12.042 1.00 83.38 322 THR A CA 1
ATOM 2487 C C . THR A 1 322 ? 8.853 -13.301 -13.194 1.00 83.38 322 THR A C 1
ATOM 2489 O O . THR A 1 322 ? 9.215 -14.296 -13.822 1.00 83.38 322 THR A O 1
ATOM 2492 N N . GLY A 1 323 ? 9.307 -12.079 -13.488 1.00 84.44 323 GLY A N 1
ATOM 2493 C CA . GLY A 1 323 ? 10.323 -11.786 -14.502 1.00 84.44 323 GLY A CA 1
ATOM 2494 C C . GLY A 1 323 ? 11.749 -11.691 -13.945 1.00 84.44 323 GLY A C 1
ATOM 2495 O O . GLY A 1 323 ? 11.993 -11.902 -12.759 1.00 84.44 323 GLY A O 1
ATOM 2496 N N . ASP A 1 324 ? 12.682 -11.279 -14.808 1.00 85.81 324 ASP A N 1
ATOM 2497 C CA . ASP A 1 324 ? 14.042 -10.845 -14.427 1.00 85.81 324 ASP A CA 1
ATOM 2498 C C . ASP A 1 324 ? 14.032 -9.342 -14.071 1.00 85.81 324 ASP A C 1
ATOM 2500 O O . ASP A 1 324 ? 14.865 -8.556 -14.528 1.00 85.81 324 ASP A O 1
ATOM 2504 N N . GLY A 1 325 ? 13.005 -8.908 -13.337 1.00 90.19 325 GLY A N 1
ATOM 2505 C CA . GLY A 1 325 ? 12.743 -7.500 -13.065 1.00 90.19 325 GLY A CA 1
ATOM 2506 C C . GLY A 1 325 ? 12.202 -6.714 -14.263 1.00 90.19 325 GLY A C 1
ATOM 2507 O O . GLY A 1 325 ? 11.481 -7.229 -15.123 1.00 90.19 325 GLY A O 1
ATOM 2508 N N . TYR A 1 326 ? 12.494 -5.414 -14.303 1.00 95.00 326 TYR A N 1
ATOM 2509 C CA . TYR A 1 326 ? 11.874 -4.471 -15.234 1.00 95.00 326 TYR A CA 1
ATOM 2510 C C . TYR A 1 326 ? 12.829 -3.368 -15.704 1.00 95.00 326 TYR A C 1
ATOM 2512 O O . TYR A 1 326 ? 13.965 -3.235 -15.259 1.00 95.00 326 TYR A O 1
ATOM 2520 N N . MET A 1 327 ? 12.367 -2.567 -16.661 1.00 93.88 327 MET A N 1
ATOM 2521 C CA . MET A 1 327 ? 12.993 -1.311 -17.064 1.00 93.88 327 MET A CA 1
ATOM 2522 C C . MET A 1 327 ? 11.914 -0.239 -17.218 1.00 93.88 327 MET A C 1
ATOM 2524 O O . MET A 1 327 ? 10.884 -0.475 -17.846 1.00 93.88 327 MET A O 1
ATOM 2528 N N . TRP A 1 328 ? 12.147 0.952 -16.672 1.00 93.19 328 TRP A N 1
ATOM 2529 C CA . TRP A 1 328 ? 11.252 2.097 -16.836 1.00 93.19 328 TRP A CA 1
ATOM 2530 C C . TRP A 1 328 ? 11.543 2.853 -18.147 1.00 93.19 328 TRP A C 1
ATOM 2532 O O . TRP A 1 328 ? 12.576 3.516 -18.277 1.00 93.19 328 TRP A O 1
ATOM 2542 N N . ASP A 1 329 ? 10.637 2.788 -19.132 1.00 90.69 329 ASP A N 1
ATOM 2543 C CA . ASP A 1 329 ? 10.744 3.583 -20.364 1.00 90.69 329 ASP A CA 1
ATOM 2544 C C . ASP A 1 329 ? 10.158 4.989 -20.143 1.00 90.69 329 ASP A C 1
ATOM 2546 O O . ASP A 1 329 ? 8.955 5.226 -20.289 1.00 90.69 329 ASP A O 1
ATOM 2550 N N . LYS A 1 330 ? 11.044 5.955 -19.858 1.00 84.44 330 LYS A N 1
ATOM 2551 C CA . LYS A 1 330 ? 10.707 7.382 -19.680 1.00 84.44 330 LYS A CA 1
ATOM 2552 C C . LYS A 1 330 ? 10.000 8.033 -20.879 1.00 84.44 330 LYS A C 1
ATOM 2554 O O . LYS A 1 330 ? 9.409 9.092 -20.710 1.00 84.44 330 LYS A O 1
ATOM 2559 N N . ARG A 1 331 ? 10.079 7.465 -22.089 1.00 85.25 331 ARG A N 1
ATOM 2560 C CA . ARG A 1 331 ? 9.427 8.013 -23.294 1.00 85.25 331 ARG A CA 1
ATOM 2561 C C . ARG A 1 331 ? 7.996 7.502 -23.455 1.00 85.25 331 ARG A C 1
ATOM 2563 O O . ARG A 1 331 ? 7.179 8.207 -24.041 1.00 85.25 331 ARG A O 1
ATOM 2570 N N . THR A 1 332 ? 7.704 6.284 -22.999 1.00 85.56 332 THR A N 1
ATOM 2571 C CA . THR A 1 332 ? 6.349 5.705 -23.068 1.00 85.56 332 THR A CA 1
ATOM 2572 C C . THR A 1 332 ? 5.598 5.740 -21.737 1.00 85.56 332 THR A C 1
ATOM 2574 O O . THR A 1 332 ? 4.412 5.418 -21.730 1.00 85.56 332 THR A O 1
ATOM 2577 N N . GLU A 1 333 ? 6.258 6.165 -20.651 1.00 86.25 333 GLU A N 1
ATOM 2578 C CA . GLU A 1 333 ? 5.736 6.192 -19.275 1.00 86.25 333 GLU A CA 1
ATOM 2579 C C . GLU A 1 333 ? 5.194 4.818 -18.849 1.00 86.25 333 GLU A C 1
ATOM 2581 O O . GLU A 1 333 ? 4.086 4.690 -18.321 1.00 86.25 333 GLU A O 1
ATOM 2586 N N . ARG A 1 334 ? 5.969 3.765 -19.142 1.00 89.75 334 ARG A N 1
ATOM 2587 C CA . ARG A 1 334 ? 5.600 2.367 -18.893 1.00 89.75 334 ARG A CA 1
ATOM 2588 C C . ARG A 1 334 ? 6.774 1.542 -18.394 1.00 89.75 334 ARG A C 1
ATOM 2590 O O . ARG A 1 334 ? 7.917 1.722 -18.817 1.00 89.75 334 ARG A O 1
ATOM 2597 N N . TYR A 1 335 ? 6.447 0.567 -17.558 1.00 92.62 335 TYR A N 1
ATOM 2598 C CA . TYR A 1 335 ? 7.345 -0.517 -17.198 1.00 92.62 335 TYR A CA 1
ATOM 2599 C C . TYR A 1 335 ? 7.423 -1.534 -18.342 1.00 92.62 335 TYR A C 1
ATOM 2601 O O . TYR A 1 335 ? 6.410 -1.949 -18.907 1.00 92.62 335 TYR A O 1
ATOM 2609 N N . VAL A 1 336 ? 8.642 -1.942 -18.678 1.00 92.56 336 VAL A N 1
ATOM 2610 C CA . VAL A 1 336 ? 8.939 -3.030 -19.607 1.00 92.56 336 VAL A CA 1
ATOM 2611 C C . VAL A 1 336 ? 9.502 -4.176 -18.779 1.00 92.56 336 VAL A C 1
ATOM 2613 O O . VAL A 1 336 ? 10.657 -4.127 -18.363 1.00 92.56 336 VAL A O 1
ATOM 2616 N N . VAL A 1 337 ? 8.675 -5.187 -18.512 1.00 90.88 337 VAL A N 1
ATOM 2617 C CA . VAL A 1 337 ? 9.088 -6.395 -17.783 1.00 90.88 337 VAL A CA 1
ATOM 2618 C C . VAL A 1 337 ? 10.154 -7.136 -18.589 1.00 90.88 337 VAL A C 1
ATOM 2620 O O . VAL A 1 337 ? 9.955 -7.432 -19.773 1.00 90.88 337 VAL A O 1
ATOM 2623 N N . GLN A 1 338 ? 11.284 -7.436 -17.954 1.00 88.38 338 GLN A N 1
ATOM 2624 C CA . GLN A 1 338 ? 12.355 -8.219 -18.553 1.00 88.38 338 GLN A CA 1
ATOM 2625 C C . GLN A 1 338 ? 12.022 -9.707 -18.407 1.00 88.38 338 GLN A C 1
ATOM 2627 O O . GLN A 1 338 ? 11.655 -10.183 -17.335 1.00 88.38 338 GLN A O 1
ATOM 2632 N N . LYS A 1 339 ? 12.104 -10.451 -19.513 1.00 77.62 339 LYS A N 1
ATOM 2633 C CA . LYS A 1 339 ? 11.835 -11.894 -19.534 1.00 77.62 339 LYS A CA 1
ATOM 2634 C C . LYS A 1 339 ? 13.139 -12.672 -19.590 1.00 77.62 339 LYS A C 1
ATOM 2636 O O . LYS A 1 339 ? 14.027 -12.292 -20.355 1.00 77.62 339 LYS A O 1
ATOM 2641 N N . TYR A 1 340 ? 13.170 -13.785 -18.859 1.00 56.25 340 TYR A N 1
ATOM 2642 C CA . TYR A 1 340 ? 14.319 -14.677 -18.728 1.00 56.25 340 TYR A CA 1
ATOM 2643 C C . TYR A 1 340 ? 14.993 -14.978 -20.070 1.00 56.25 340 TYR A C 1
ATOM 2645 O O . TYR A 1 340 ? 14.400 -15.601 -20.961 1.00 56.25 340 TYR A O 1
ATOM 2653 N N . LYS A 1 341 ? 16.251 -14.550 -20.217 1.00 52.16 341 LYS A N 1
ATOM 2654 C CA . LYS A 1 341 ? 17.106 -14.968 -21.335 1.00 52.16 341 LYS A CA 1
ATOM 2655 C C . LYS A 1 341 ? 17.746 -16.309 -20.990 1.00 52.16 341 LYS A C 1
ATOM 2657 O O . LYS A 1 341 ? 18.744 -16.346 -20.279 1.00 52.16 341 LYS A O 1
ATOM 2662 N N . ARG A 1 342 ? 17.156 -17.387 -21.514 1.00 42.00 342 ARG A N 1
ATOM 2663 C CA . ARG A 1 342 ? 17.805 -18.706 -21.593 1.00 42.00 342 ARG A CA 1
ATOM 2664 C C . ARG A 1 342 ? 19.041 -18.668 -22.494 1.00 42.00 342 ARG A C 1
ATOM 2666 O O . ARG A 1 342 ? 18.996 -17.910 -23.492 1.00 42.00 342 ARG A O 1
#

Radius of gyration: 34.66 Å; Cα contacts (8 Å, |Δi|>4): 510; chains: 1; bounding box: 42×73×138 Å

pLDDT: mean 77.2, std 22.31, range [23.53, 97.0]